Protein AF-A0A1I8B403-F1 (afdb_monomer)

Organism: Meloidogyne hapla (NCBI:txid6305)

Foldseek 3Di:
DDDDDDDDDDDDDDDFPFDDDDDDDDPDDPDAFKDFPDKDKDFAPVVVPPPPDPDDPPDPDDGFIKMKTFIPAAPVSVVVVVVQFPDKWKKKWKWKAFVPDPQIWIWMFTPRHRMGIFQPNPVVQVLCVVVVVVLVVVQVVCVVVVPPPVDLPPPPQRCSVSPPRGTRDGGSHPRNVVRSGADAFTKMKMKMKMKMWTWHQPVVVRDIDIDIHMDIDMGIDGHHPPPPDDDDPVVVVVVVVVVDDD

Mean predicted aligned error: 14.14 Å

pLDDT: mean 70.31, std 22.27, range [24.5, 95.56]

Solvent-accessible surface area (backbone atoms only — not comparable to full-atom values): 15024 Å² total; per-residue (Å²): 132,85,87,89,81,90,90,82,90,84,88,87,74,87,83,75,88,76,86,82,83,85,80,81,95,63,90,73,66,93,65,76,56,55,42,79,74,43,81,47,78,46,74,24,55,85,74,71,64,63,75,89,49,103,56,88,80,91,65,92,67,80,86,52,45,13,38,35,38,32,39,79,30,25,61,75,50,45,56,58,51,49,76,70,29,92,42,76,53,44,35,32,38,42,38,34,23,45,68,95,53,89,57,45,17,43,40,30,26,49,46,39,65,31,61,50,67,39,33,71,28,63,72,69,44,64,68,32,44,71,60,51,48,58,50,51,54,50,43,54,50,41,59,72,73,65,59,78,75,89,50,90,71,75,68,72,78,65,76,41,80,49,83,80,29,58,55,60,43,70,49,80,41,65,67,22,50,56,43,28,55,62,52,75,80,42,52,32,38,37,40,41,35,27,42,33,41,34,31,40,75,42,77,96,72,79,42,76,43,82,46,76,33,64,36,72,51,77,48,77,50,60,50,61,92,74,80,83,74,89,72,57,72,70,61,50,51,54,54,56,49,63,76,69,68,133

Sequence (246 aa):
MLLLIFIFLNNFNFAVQQYYKKDSISRSPHITAERPLRLALRACTSQLEPFQLDTMLFFPSDLKICASIESNKGLTALARDRARTTHLRPLVFLSIRPVGSSLHCQLSYYGYQGDYRFAPDLGYYQTCQRSIAQHLDKLVETEKDGIDIKSPTSIPLLNLTTNNCPINSLPGSIRELNACKLREGQWYELFFRSAIQFEMLVTEKNIYQQMWVNHSTTFVFKPDREVWRNGTELYWLQRLLQLRVK

Nearest PDB structures (foldseek):
  8jyw-assembly1_A  TM=3.655E-01  e=2.562E+00  Trichoplax adhaerens

Radius of gyration: 22.83 Å; Cα contacts (8 Å, |Δi|>4): 366; chains: 1; bounding box: 67×58×69 Å

Structure (mmCIF, N/CA/C/O backbone):
data_AF-A0A1I8B403-F1
#
_entry.id   AF-A0A1I8B403-F1
#
loop_
_atom_site.group_PDB
_atom_site.id
_atom_site.type_symbol
_atom_site.label_atom_id
_atom_site.label_alt_id
_atom_site.label_comp_id
_atom_site.label_asym_id
_atom_site.label_entity_id
_atom_site.label_seq_id
_atom_site.pdbx_PDB_ins_code
_atom_site.Cartn_x
_atom_site.Cartn_y
_atom_site.Cartn_z
_atom_site.occupancy
_atom_site.B_iso_or_equiv
_atom_site.auth_seq_id
_atom_site.auth_comp_id
_atom_site.auth_asym_id
_atom_site.auth_atom_id
_atom_site.pdbx_PDB_model_num
ATOM 1 N N . MET A 1 1 ? -49.181 -31.329 13.148 1.00 32.34 1 MET A N 1
ATOM 2 C CA . MET A 1 1 ? -48.791 -32.731 12.876 1.00 32.34 1 MET A CA 1
ATOM 3 C C . MET A 1 1 ? -47.545 -32.696 12.001 1.00 32.34 1 MET A C 1
ATOM 5 O O . MET A 1 1 ? -47.486 -31.788 11.191 1.00 32.34 1 MET A O 1
ATOM 9 N N . LEU A 1 2 ? -46.585 -33.594 12.262 1.00 30.66 2 LEU A N 1
ATOM 10 C CA . LEU A 1 2 ? -45.271 -33.861 11.632 1.00 30.66 2 LEU A CA 1
ATOM 11 C C . LEU A 1 2 ? -44.764 -32.936 10.494 1.00 30.66 2 LEU A C 1
ATOM 13 O O . LEU A 1 2 ? -45.479 -32.667 9.542 1.00 30.66 2 LEU A O 1
ATOM 17 N N . LEU A 1 3 ? -43.556 -32.362 10.576 1.00 28.19 3 LEU A N 1
ATOM 18 C CA . LEU A 1 3 ? -42.197 -32.965 10.547 1.00 28.19 3 LEU A CA 1
ATOM 19 C C . LEU A 1 3 ? -41.713 -33.459 9.165 1.00 28.19 3 LEU A C 1
ATOM 21 O O . LEU A 1 3 ? -42.411 -34.189 8.476 1.00 28.19 3 LEU A O 1
ATOM 25 N N . LEU A 1 4 ? -40.416 -33.190 8.950 1.00 33.00 4 LEU A N 1
ATOM 26 C CA . LEU A 1 4 ? -39.431 -33.810 8.045 1.00 33.00 4 LEU A CA 1
ATOM 27 C C . LEU A 1 4 ? -39.240 -33.240 6.616 1.00 33.00 4 LEU A C 1
ATOM 29 O O . LEU A 1 4 ? -40.217 -32.921 5.955 1.00 33.00 4 LEU A O 1
ATOM 33 N N . ILE A 1 5 ? -38.025 -33.207 6.024 1.00 36.22 5 ILE A N 1
ATOM 34 C CA . ILE A 1 5 ? -36.643 -32.910 6.512 1.00 36.22 5 ILE A CA 1
ATOM 35 C C . ILE A 1 5 ? -35.637 -33.030 5.336 1.00 36.22 5 ILE A C 1
ATOM 37 O O . ILE A 1 5 ? -35.658 -34.046 4.654 1.00 36.22 5 ILE A O 1
ATOM 41 N N . PHE A 1 6 ? -34.716 -32.055 5.192 1.00 33.59 6 PHE A N 1
ATOM 42 C CA . PHE A 1 6 ? -33.391 -32.138 4.509 1.00 33.59 6 PHE A CA 1
ATOM 43 C C . PHE A 1 6 ? -33.446 -32.451 2.975 1.00 33.59 6 PHE A C 1
ATOM 45 O O . PHE A 1 6 ? -34.513 -32.739 2.458 1.00 33.59 6 PHE A O 1
ATOM 52 N N . ILE A 1 7 ? -32.426 -32.352 2.100 1.00 36.12 7 ILE A N 1
ATOM 53 C CA . ILE A 1 7 ? -30.960 -32.085 2.088 1.00 36.12 7 ILE A CA 1
ATOM 54 C C . ILE A 1 7 ? -30.631 -31.547 0.644 1.00 36.12 7 ILE A C 1
ATOM 56 O O . ILE A 1 7 ? -31.436 -31.787 -0.250 1.00 36.12 7 ILE A O 1
ATOM 60 N N . PHE A 1 8 ? -29.491 -30.964 0.226 1.00 31.19 8 PHE A N 1
ATOM 61 C CA . PHE A 1 8 ? -28.545 -29.937 0.727 1.00 31.19 8 PHE A CA 1
ATOM 62 C C . PHE A 1 8 ? -27.494 -29.699 -0.409 1.00 31.19 8 PHE A C 1
ATOM 64 O O . PHE A 1 8 ? -27.139 -30.663 -1.080 1.00 31.19 8 PHE A O 1
ATOM 71 N N . LEU A 1 9 ? -26.926 -28.484 -0.560 1.00 28.84 9 LEU A N 1
ATOM 72 C CA . LEU A 1 9 ? -25.725 -28.141 -1.379 1.00 28.84 9 LEU A CA 1
ATOM 73 C C . LEU A 1 9 ? -25.945 -28.063 -2.921 1.00 28.84 9 LEU A C 1
ATOM 75 O O . LEU A 1 9 ? -26.799 -28.747 -3.463 1.00 28.84 9 LEU A O 1
ATOM 79 N N . ASN A 1 10 ? -25.243 -27.227 -3.709 1.00 25.95 10 ASN A N 1
ATOM 80 C CA . ASN A 1 10 ? -23.879 -26.690 -3.554 1.00 25.95 10 ASN A CA 1
ATOM 81 C C . ASN A 1 10 ? -23.652 -25.313 -4.245 1.00 25.95 10 ASN A C 1
ATOM 83 O O . ASN A 1 10 ? -24.449 -24.905 -5.085 1.00 25.95 10 ASN A O 1
ATOM 87 N N . ASN A 1 11 ? -22.491 -24.688 -3.973 1.00 25.39 11 ASN A N 1
ATOM 88 C CA . ASN A 1 11 ? -21.912 -23.470 -4.596 1.00 25.39 11 ASN A CA 1
ATOM 89 C C . ASN A 1 11 ? -22.411 -22.083 -4.127 1.00 25.39 11 ASN A C 1
ATOM 91 O O . ASN A 1 11 ? -23.082 -21.364 -4.865 1.00 25.39 11 ASN A O 1
ATOM 95 N N . PHE A 1 12 ? -21.924 -21.630 -2.965 1.00 26.09 12 PHE A N 1
ATOM 96 C CA . PHE A 1 12 ? -21.846 -20.198 -2.638 1.00 26.09 12 PHE A CA 1
ATOM 97 C C . PHE A 1 12 ? -20.429 -19.665 -2.900 1.00 26.09 12 PHE A C 1
ATOM 99 O O . PHE A 1 12 ? -19.491 -19.982 -2.172 1.00 26.09 12 PHE A O 1
ATOM 106 N N . ASN A 1 13 ? -20.282 -18.849 -3.947 1.00 28.14 13 ASN A N 1
ATOM 107 C CA . ASN A 1 13 ? -19.072 -18.069 -4.217 1.00 28.14 13 ASN A CA 1
ATOM 108 C C . ASN A 1 13 ? -19.164 -16.689 -3.548 1.00 28.14 13 ASN A C 1
ATOM 110 O O . ASN A 1 13 ? -20.234 -16.080 -3.528 1.00 28.14 13 ASN A O 1
ATOM 114 N N . PHE A 1 14 ? -18.034 -16.158 -3.075 1.00 32.28 14 PHE A N 1
ATOM 115 C CA . PHE A 1 14 ? -17.940 -14.776 -2.595 1.00 32.28 14 PHE A CA 1
ATOM 116 C C . PHE A 1 14 ? -18.212 -13.787 -3.741 1.00 32.28 14 PHE A C 1
ATOM 118 O O . PHE A 1 14 ? -17.438 -13.701 -4.695 1.00 32.28 14 PHE A O 1
ATOM 125 N N . ALA A 1 15 ? -19.295 -13.015 -3.643 1.00 24.50 15 ALA A N 1
ATOM 126 C CA . ALA A 1 15 ? -19.679 -12.040 -4.659 1.00 24.50 15 ALA A CA 1
ATOM 127 C C . ALA A 1 15 ? -18.946 -10.697 -4.473 1.00 24.50 15 ALA A C 1
ATOM 129 O O . ALA A 1 15 ? -19.491 -9.743 -3.920 1.00 24.50 15 ALA A O 1
ATOM 130 N N . VAL A 1 16 ? -17.712 -10.595 -4.978 1.00 29.97 16 VAL A N 1
ATOM 131 C CA . VAL A 1 16 ? -17.066 -9.291 -5.207 1.00 29.97 16 VAL A CA 1
ATOM 132 C C . VAL A 1 16 ? -17.561 -8.749 -6.548 1.00 29.97 16 VAL A C 1
ATOM 134 O O . VAL A 1 16 ? -17.173 -9.250 -7.602 1.00 29.97 16 VAL A O 1
ATOM 137 N N . GLN A 1 17 ? -18.427 -7.733 -6.532 1.00 27.06 17 GLN A N 1
ATOM 138 C CA . GLN A 1 17 ? -18.986 -7.167 -7.763 1.00 27.06 17 GLN A CA 1
ATOM 139 C C . GLN A 1 17 ? -17.966 -6.225 -8.432 1.00 27.06 17 GLN A C 1
ATOM 141 O O . GLN A 1 17 ? -17.804 -5.068 -8.051 1.00 27.06 17 GLN A O 1
ATOM 146 N N . GLN A 1 18 ? -17.229 -6.753 -9.412 1.00 35.59 18 GLN A N 1
ATOM 147 C CA . GLN A 1 18 ? -16.147 -6.054 -10.112 1.00 35.59 18 GLN A CA 1
ATOM 148 C C . GLN A 1 18 ? -16.661 -5.362 -11.383 1.00 35.59 18 GLN A C 1
ATOM 150 O O . GLN A 1 18 ? -17.078 -6.022 -12.334 1.00 35.59 18 GLN A O 1
ATOM 155 N N . TYR A 1 19 ? -16.580 -4.031 -11.433 1.00 28.59 19 TYR A N 1
ATOM 156 C CA . TYR A 1 19 ? -16.920 -3.252 -12.627 1.00 28.59 19 TYR A CA 1
ATOM 157 C C . TYR A 1 19 ? -15.675 -3.007 -13.488 1.00 28.59 19 TYR A C 1
ATOM 159 O O . TYR A 1 19 ? -14.815 -2.191 -13.156 1.00 28.59 19 TYR A O 1
ATOM 167 N N . TYR A 1 20 ? -15.584 -3.706 -14.620 1.00 30.78 20 TYR A N 1
ATOM 168 C CA . TYR A 1 20 ? -14.485 -3.559 -15.575 1.00 30.78 20 TYR A CA 1
ATOM 169 C C . TYR A 1 20 ? -14.817 -2.545 -16.675 1.00 30.78 20 TYR A C 1
ATOM 171 O O . TYR A 1 20 ? -15.678 -2.794 -17.518 1.00 30.78 20 TYR A O 1
ATOM 179 N N . LYS A 1 21 ? -14.060 -1.443 -16.742 1.00 28.75 21 LYS A N 1
ATOM 180 C CA . LYS A 1 21 ? -14.005 -0.594 -17.941 1.00 28.75 21 LYS A CA 1
ATOM 181 C C . LYS A 1 21 ? -12.919 -1.120 -18.887 1.00 28.75 21 LYS A C 1
ATOM 183 O O . LYS A 1 21 ? -11.763 -1.267 -18.493 1.00 28.75 21 LYS A O 1
ATOM 188 N N . LYS A 1 22 ? -13.302 -1.438 -20.126 1.00 29.52 22 LYS A N 1
ATOM 189 C CA . LYS A 1 22 ? -12.426 -2.020 -21.152 1.00 29.52 22 LYS A CA 1
ATOM 190 C C . LYS A 1 22 ? -11.934 -0.931 -22.106 1.00 29.52 22 LYS A C 1
ATOM 192 O O . LYS A 1 22 ? -12.618 -0.619 -23.075 1.00 29.52 22 LYS A O 1
ATOM 197 N N . ASP A 1 23 ? -10.752 -0.384 -21.836 1.00 35.16 23 ASP A N 1
ATOM 198 C CA . ASP A 1 23 ? -10.097 0.555 -22.752 1.00 35.16 23 ASP A CA 1
ATOM 199 C C . ASP A 1 23 ? -9.346 -0.179 -23.885 1.00 35.16 23 ASP A C 1
ATOM 201 O O . ASP A 1 23 ? -9.038 -1.373 -23.802 1.00 35.16 23 ASP A O 1
ATOM 205 N N . SER A 1 24 ? -9.144 0.535 -24.993 1.00 34.19 24 SER A N 1
ATOM 206 C CA . SER A 1 24 ? -8.861 -0.002 -26.327 1.00 34.19 24 SER A CA 1
ATOM 207 C C . SER A 1 24 ? -7.430 -0.508 -26.553 1.00 34.19 24 SER A C 1
ATOM 209 O O . SER A 1 24 ? -6.468 -0.119 -25.892 1.00 34.19 24 SER A O 1
ATOM 211 N N . ILE A 1 25 ? -7.294 -1.395 -27.546 1.00 40.75 25 ILE A N 1
ATOM 212 C CA . ILE A 1 25 ? -6.024 -2.004 -27.953 1.00 40.75 25 ILE A CA 1
ATOM 213 C C . ILE A 1 25 ? -5.147 -0.952 -28.648 1.00 40.75 25 ILE A C 1
ATOM 215 O O . ILE A 1 25 ? -5.388 -0.587 -29.796 1.00 40.75 25 ILE A O 1
ATOM 219 N N . SER A 1 26 ? -4.094 -0.519 -27.958 1.00 35.56 26 SER A N 1
ATOM 220 C CA . SER A 1 26 ? -2.922 0.142 -28.538 1.00 35.56 26 SER A CA 1
ATOM 221 C C . SER A 1 26 ? -1.716 -0.796 -28.424 1.00 35.56 26 SER A C 1
ATOM 223 O O . SER A 1 26 ? -1.682 -1.636 -27.519 1.00 35.56 26 SER A O 1
ATOM 225 N N . ARG A 1 27 ? -0.747 -0.696 -29.349 1.00 40.78 27 ARG A N 1
ATOM 226 C CA . ARG A 1 27 ? 0.436 -1.583 -29.405 1.00 40.78 27 ARG A CA 1
ATOM 227 C C . ARG A 1 27 ? 1.106 -1.641 -28.028 1.00 40.78 27 ARG A C 1
ATOM 229 O O . ARG A 1 27 ? 1.460 -0.610 -27.463 1.00 40.78 27 ARG A O 1
ATOM 236 N N . SER A 1 28 ? 1.224 -2.846 -27.474 1.00 40.34 28 SER A N 1
ATOM 237 C CA . SER A 1 28 ? 1.502 -3.028 -26.050 1.00 40.34 28 SER A CA 1
ATOM 238 C C . SER A 1 28 ? 2.884 -2.495 -25.651 1.00 40.34 28 SER A C 1
ATOM 240 O O . SER A 1 28 ? 3.877 -2.976 -26.206 1.00 40.34 28 SER A O 1
ATOM 242 N N . PRO A 1 29 ? 2.999 -1.620 -24.635 1.00 54.09 29 PRO A N 1
ATOM 243 C CA . PRO A 1 29 ? 4.267 -1.466 -23.935 1.00 54.09 29 PRO A CA 1
ATOM 244 C C . PRO A 1 29 ? 4.673 -2.819 -23.331 1.00 54.09 29 PRO A C 1
ATOM 246 O O . PRO A 1 29 ? 3.844 -3.518 -22.746 1.00 54.09 29 PRO A O 1
ATOM 249 N N . HIS A 1 30 ? 5.953 -3.191 -23.449 1.00 73.19 30 HIS A N 1
ATOM 250 C CA . HIS A 1 30 ? 6.475 -4.461 -22.913 1.00 73.19 30 HIS A CA 1
ATOM 251 C C . HIS A 1 30 ? 6.328 -4.600 -21.386 1.00 73.19 30 HIS A C 1
ATOM 253 O O . HIS A 1 30 ? 6.388 -5.715 -20.867 1.00 73.19 30 HIS A O 1
ATOM 259 N N . ILE A 1 31 ? 6.130 -3.482 -20.683 1.00 85.06 31 ILE A N 1
ATOM 260 C CA . ILE A 1 31 ? 5.834 -3.408 -19.253 1.00 85.06 31 ILE A CA 1
ATOM 261 C C . ILE A 1 31 ? 4.335 -3.14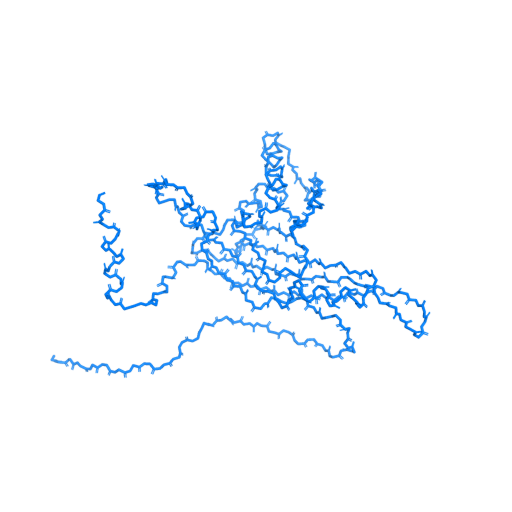5 -19.087 1.00 85.06 31 ILE A C 1
ATOM 263 O O . ILE A 1 31 ? 3.817 -2.113 -19.509 1.00 85.06 31 ILE A O 1
ATOM 267 N N . THR A 1 32 ? 3.634 -4.079 -18.448 1.00 90.56 32 THR A N 1
ATOM 268 C CA . THR A 1 32 ? 2.198 -3.968 -18.149 1.00 90.56 32 THR A CA 1
ATOM 269 C C . THR A 1 32 ? 1.933 -3.141 -16.889 1.00 90.56 32 THR A C 1
ATOM 271 O O . THR A 1 32 ? 2.840 -2.894 -16.092 1.00 90.56 32 THR A O 1
ATOM 274 N N . ALA A 1 33 ? 0.679 -2.724 -16.687 1.00 90.81 33 ALA A N 1
ATOM 275 C CA . ALA A 1 33 ? 0.267 -2.040 -15.464 1.00 90.81 33 ALA A CA 1
ATOM 276 C C . ALA A 1 33 ? 0.254 -2.986 -14.262 1.00 90.81 33 ALA A C 1
ATOM 278 O O . ALA A 1 33 ? -0.075 -4.171 -14.388 1.00 90.81 33 ALA A O 1
ATOM 279 N N . GLU A 1 34 ? 0.560 -2.431 -13.094 1.00 94.12 34 GLU A N 1
ATOM 280 C CA . GLU A 1 34 ? 0.351 -3.110 -11.825 1.00 94.12 34 GLU A CA 1
ATOM 281 C C . GLU A 1 34 ? -1.143 -3.063 -11.465 1.00 94.12 34 GLU A C 1
ATOM 283 O O . GLU A 1 34 ? -1.789 -2.017 -11.517 1.00 94.12 34 GLU A O 1
ATOM 288 N N . ARG A 1 35 ? -1.737 -4.226 -11.200 1.00 93.00 35 ARG A N 1
ATOM 289 C CA . ARG A 1 35 ? -3.178 -4.391 -10.991 1.00 93.00 35 ARG A CA 1
ATOM 290 C C . ARG A 1 35 ? -3.434 -5.151 -9.695 1.00 93.00 35 ARG A C 1
ATOM 292 O O . ARG A 1 35 ? -2.776 -6.171 -9.475 1.00 93.00 35 ARG A O 1
ATOM 299 N N . PRO A 1 36 ? -4.402 -4.711 -8.877 1.00 91.94 36 PRO A N 1
ATOM 300 C CA . PRO A 1 36 ? -4.801 -5.450 -7.697 1.00 91.94 36 PRO A CA 1
ATOM 301 C C . PRO A 1 36 ? -5.550 -6.715 -8.136 1.00 91.94 36 PRO A C 1
ATOM 303 O O . PRO A 1 36 ? -6.461 -6.657 -8.963 1.00 91.94 36 PRO A O 1
ATOM 306 N N . LEU A 1 37 ? -5.146 -7.861 -7.597 1.00 89.69 37 LEU A N 1
ATOM 307 C CA . LEU A 1 37 ? -5.784 -9.158 -7.815 1.00 89.69 37 LEU A CA 1
ATOM 308 C C . LEU A 1 37 ? -6.862 -9.425 -6.763 1.00 89.69 37 LEU A C 1
ATOM 310 O O . LEU A 1 37 ? -7.948 -9.898 -7.094 1.00 89.69 37 LEU A O 1
ATOM 314 N N . ARG A 1 38 ? -6.564 -9.123 -5.494 1.00 87.50 38 ARG A N 1
ATOM 315 C CA . ARG A 1 38 ? -7.438 -9.435 -4.361 1.00 87.50 38 ARG A CA 1
ATOM 316 C C . ARG A 1 38 ? -7.222 -8.466 -3.203 1.00 87.50 38 ARG A C 1
ATOM 318 O O . ARG A 1 38 ? -6.089 -8.200 -2.825 1.00 87.50 38 ARG A O 1
ATOM 325 N N . LEU A 1 39 ? -8.323 -8.011 -2.610 1.00 85.50 39 LEU A N 1
ATOM 326 C CA . LEU A 1 39 ? -8.355 -7.395 -1.285 1.00 85.50 39 LEU A CA 1
ATOM 327 C C . LEU A 1 39 ? -8.593 -8.496 -0.240 1.00 85.50 39 LEU A C 1
ATOM 329 O O . LEU A 1 39 ? -9.493 -9.319 -0.413 1.00 85.50 39 LEU A O 1
ATOM 333 N N . ALA A 1 40 ? -7.809 -8.514 0.834 1.00 84.75 40 ALA A N 1
ATOM 334 C CA . ALA A 1 40 ? -7.970 -9.429 1.960 1.00 84.75 40 ALA A CA 1
ATOM 335 C C . ALA A 1 40 ? -8.037 -8.657 3.284 1.00 84.75 40 ALA A C 1
ATOM 337 O O . ALA A 1 40 ? -7.297 -7.695 3.479 1.00 84.75 40 ALA A O 1
ATOM 338 N N . LEU A 1 41 ? -8.889 -9.111 4.207 1.00 81.94 41 LEU A N 1
ATOM 339 C CA . LEU A 1 41 ? -8.967 -8.622 5.587 1.00 81.94 41 LEU A CA 1
ATOM 340 C C . LEU A 1 41 ? -8.492 -9.730 6.536 1.00 81.94 41 LEU A C 1
ATOM 342 O O . LEU A 1 41 ? -8.826 -10.899 6.335 1.00 81.94 41 LEU A O 1
ATOM 346 N N . ARG A 1 42 ? -7.673 -9.385 7.533 1.00 75.88 42 ARG A N 1
ATOM 347 C CA . ARG A 1 42 ? -7.044 -10.314 8.492 1.00 75.88 42 ARG A CA 1
ATOM 348 C C . ARG A 1 42 ? -6.873 -9.638 9.857 1.00 75.88 42 ARG A C 1
ATOM 350 O O . ARG A 1 42 ? -7.031 -8.429 9.974 1.00 75.88 42 ARG A O 1
ATOM 357 N N . ALA A 1 43 ? -6.512 -10.398 10.888 1.00 74.81 43 ALA A N 1
ATOM 358 C CA . ALA A 1 43 ? -5.977 -9.808 12.117 1.00 74.81 43 ALA A CA 1
ATOM 359 C C . ALA A 1 43 ? -4.602 -9.167 11.847 1.00 74.81 43 ALA A C 1
ATOM 361 O O . ALA A 1 43 ? -3.840 -9.659 11.011 1.00 74.81 43 ALA A O 1
ATOM 362 N N . CYS A 1 44 ? -4.286 -8.078 12.546 1.00 73.50 44 CYS A N 1
ATOM 363 C CA . CYS A 1 44 ? -2.998 -7.393 12.420 1.00 73.50 44 CYS A CA 1
ATOM 364 C C . CYS A 1 44 ? -1.823 -8.233 12.941 1.00 73.50 44 CYS A C 1
ATOM 366 O O . CYS A 1 44 ? -1.960 -8.955 13.927 1.00 73.50 44 CYS A O 1
ATOM 368 N N . THR A 1 45 ? -0.638 -8.077 12.343 1.00 67.50 45 THR A N 1
ATOM 369 C CA . THR A 1 45 ? 0.587 -8.806 12.739 1.00 67.50 45 THR A CA 1
ATOM 370 C C . THR A 1 45 ? 0.967 -8.595 14.206 1.00 67.50 45 THR A C 1
ATOM 372 O O . THR A 1 45 ? 1.302 -9.552 14.897 1.00 67.50 45 THR A O 1
ATOM 375 N N . SER A 1 46 ? 0.774 -7.380 14.728 1.00 63.06 46 SER A N 1
ATOM 376 C CA . SER A 1 46 ? 0.949 -7.038 16.151 1.00 63.06 46 SER A CA 1
ATOM 377 C C . SER A 1 46 ? 0.011 -7.774 17.123 1.00 63.06 46 SER A C 1
ATOM 379 O O . SER A 1 46 ? 0.216 -7.697 18.330 1.00 63.06 46 SER A O 1
ATOM 381 N N . GLN A 1 47 ? -1.010 -8.482 16.626 1.00 57.97 47 GLN A N 1
ATOM 382 C CA . GLN A 1 47 ? -1.878 -9.376 17.406 1.00 57.97 47 GLN A CA 1
ATOM 383 C C . GLN A 1 47 ? -1.654 -10.865 17.070 1.00 57.97 47 GLN A C 1
ATOM 385 O O . GLN A 1 47 ? -2.236 -11.725 17.726 1.00 57.97 47 GLN A O 1
ATOM 390 N N . LEU A 1 48 ? -0.815 -11.178 16.075 1.00 54.88 48 LEU A N 1
ATOM 391 C CA . LEU A 1 48 ? -0.460 -12.546 15.674 1.00 54.88 48 LEU A CA 1
ATOM 392 C C . LEU A 1 48 ? 0.865 -13.026 16.291 1.00 54.88 48 LEU A C 1
ATOM 394 O O . LEU A 1 48 ? 1.026 -14.228 16.477 1.00 54.88 48 LEU A O 1
ATOM 398 N N . GLU A 1 49 ? 1.772 -12.114 16.668 1.00 46.84 49 GLU A N 1
ATOM 399 C CA . GLU A 1 49 ? 3.037 -12.438 17.356 1.00 46.84 49 GLU A CA 1
ATOM 400 C C . GLU A 1 49 ? 3.138 -12.012 18.846 1.00 46.84 49 GLU A C 1
ATOM 402 O O . GLU A 1 49 ? 4.186 -11.517 19.258 1.00 46.84 49 GLU A O 1
ATOM 407 N N . PRO A 1 50 ? 2.132 -12.223 19.724 1.00 43.53 50 PRO A N 1
ATOM 408 C CA . PRO A 1 50 ? 2.352 -12.100 21.169 1.00 43.53 50 PRO A CA 1
ATOM 409 C C . PRO A 1 50 ? 3.076 -13.322 21.778 1.00 43.53 50 PRO A C 1
ATOM 411 O O . PRO A 1 50 ? 3.383 -13.315 22.963 1.00 43.53 50 PRO A O 1
ATOM 414 N N . PHE A 1 51 ? 3.330 -14.377 20.990 1.00 41.12 51 PHE A N 1
ATOM 415 C CA . PHE A 1 51 ? 3.728 -15.713 21.466 1.00 41.12 51 PHE A CA 1
ATOM 416 C C . PHE A 1 51 ? 5.219 -16.071 21.302 1.00 41.12 51 PHE A C 1
ATOM 418 O O . PHE A 1 51 ? 5.579 -17.223 21.522 1.00 41.12 51 PHE A O 1
ATOM 425 N N . GLN A 1 52 ? 6.098 -15.138 20.913 1.00 44.72 52 GLN A N 1
ATOM 426 C CA . GLN A 1 52 ? 7.551 -15.411 20.871 1.00 44.72 52 GLN A CA 1
ATOM 427 C C . GLN A 1 52 ? 8.243 -15.283 22.246 1.00 44.72 52 GLN A C 1
ATOM 429 O O . GLN A 1 52 ? 9.415 -15.626 22.380 1.00 44.72 52 GLN A O 1
ATOM 434 N N . LEU A 1 53 ? 7.531 -14.791 23.263 1.00 39.78 53 LEU A N 1
ATOM 435 C CA . LEU A 1 53 ? 7.980 -14.667 24.651 1.00 39.78 53 LEU A CA 1
ATOM 436 C C . LEU A 1 53 ? 6.890 -15.235 25.569 1.00 39.78 53 LEU A C 1
ATOM 438 O O . LEU A 1 53 ? 5.705 -15.031 25.298 1.00 39.78 53 LEU A O 1
ATOM 442 N N . ASP A 1 54 ? 7.291 -15.916 26.649 1.00 38.69 54 ASP A N 1
ATOM 443 C CA . ASP A 1 54 ? 6.417 -16.589 27.629 1.00 38.69 54 ASP A CA 1
ATOM 444 C C . ASP A 1 54 ? 5.605 -15.599 28.494 1.00 38.69 54 ASP A C 1
ATOM 446 O O . ASP A 1 54 ? 5.744 -15.509 29.715 1.00 38.69 54 ASP A O 1
ATOM 450 N N . THR A 1 55 ? 4.736 -14.825 27.850 1.00 38.34 55 THR A N 1
ATOM 451 C CA . THR A 1 55 ? 3.926 -13.767 28.459 1.00 38.34 55 THR A CA 1
ATOM 452 C C . THR A 1 55 ? 2.460 -13.926 28.074 1.00 38.34 55 THR A C 1
ATOM 454 O O . THR A 1 55 ? 2.043 -13.587 26.968 1.00 38.34 55 THR A O 1
ATOM 457 N N . MET A 1 56 ? 1.649 -14.418 29.014 1.00 36.44 56 MET A N 1
ATOM 458 C CA . MET A 1 56 ? 0.194 -14.485 28.856 1.00 36.44 56 MET A CA 1
ATOM 459 C C . MET A 1 56 ? -0.418 -13.076 28.857 1.00 36.44 56 MET A C 1
ATOM 461 O O . MET A 1 56 ? -0.497 -12.421 29.897 1.00 36.44 56 MET A O 1
ATOM 465 N N . LEU A 1 57 ? -0.895 -12.611 27.698 1.00 41.53 57 LEU A N 1
ATOM 466 C CA . LEU A 1 57 ? -1.663 -11.367 27.589 1.00 41.53 57 LEU A CA 1
ATOM 467 C C . LEU A 1 57 ? -3.112 -11.590 28.050 1.00 41.53 57 LEU A C 1
ATOM 469 O O . LEU A 1 57 ? -3.953 -12.082 27.304 1.00 41.53 57 LEU A O 1
ATOM 473 N N . PHE A 1 58 ? -3.401 -11.193 29.289 1.00 38.19 58 PHE A N 1
ATOM 474 C CA . PHE A 1 58 ? -4.668 -11.463 29.985 1.00 38.19 58 PHE A CA 1
ATOM 475 C C . PHE A 1 58 ? -5.846 -10.522 29.654 1.00 38.19 58 PHE A C 1
ATOM 477 O O . PHE A 1 58 ? -6.865 -10.553 30.343 1.00 38.19 58 PHE A O 1
ATOM 484 N N . PHE A 1 59 ? -5.752 -9.693 28.607 1.00 40.19 59 PHE A N 1
ATOM 485 C CA . PHE A 1 59 ? -6.796 -8.718 28.264 1.00 40.19 59 PHE A CA 1
ATOM 486 C C . PHE A 1 59 ? -7.215 -8.807 26.790 1.00 40.19 59 PHE A C 1
ATOM 488 O O . PHE A 1 59 ? -6.369 -8.618 25.910 1.00 40.19 59 PHE A O 1
ATOM 495 N N . PRO A 1 60 ? -8.511 -9.023 26.485 1.00 46.34 60 PRO A N 1
ATOM 496 C CA . PRO A 1 60 ? -9.016 -8.991 25.119 1.00 46.34 60 PRO A CA 1
ATOM 497 C C . PRO A 1 60 ? -9.128 -7.536 24.645 1.00 46.34 60 PRO A C 1
ATOM 499 O O . PRO A 1 60 ? -10.200 -6.936 24.667 1.00 46.34 60 PRO A O 1
ATOM 502 N N . SER A 1 61 ? -8.010 -6.951 24.206 1.00 52.97 61 SER A N 1
ATOM 503 C CA . SER A 1 61 ? -8.061 -5.729 23.398 1.00 52.97 61 SER A CA 1
ATOM 504 C C . SER A 1 61 ? -8.869 -6.004 22.131 1.00 52.97 61 SER A C 1
ATOM 506 O O . SER A 1 61 ? -8.683 -7.070 21.536 1.00 52.97 61 SER A O 1
ATOM 508 N N . ASP A 1 62 ? -9.682 -5.048 21.675 1.00 60.50 62 ASP A N 1
ATOM 509 C CA . ASP A 1 62 ? -10.432 -5.187 20.425 1.00 60.50 62 ASP A CA 1
ATOM 510 C C . ASP A 1 62 ? -9.548 -5.714 19.285 1.00 60.50 62 ASP A C 1
ATOM 512 O O . ASP A 1 62 ? -8.463 -5.184 19.010 1.00 60.50 62 ASP A O 1
ATOM 516 N N . LEU A 1 63 ? -10.016 -6.774 18.613 1.00 65.38 63 LEU A N 1
ATOM 517 C CA . LEU A 1 63 ? -9.339 -7.324 17.443 1.00 65.38 63 LEU A CA 1
ATOM 518 C C . LEU A 1 63 ? -9.229 -6.220 16.390 1.00 65.38 63 LEU A C 1
ATOM 520 O O . LEU A 1 63 ? -10.248 -5.756 15.868 1.00 65.38 63 LEU A O 1
ATOM 524 N N . LYS A 1 64 ? -7.996 -5.815 16.085 1.00 74.44 64 LYS A N 1
ATOM 525 C CA . LYS A 1 64 ? -7.687 -4.818 15.067 1.00 74.44 64 LYS A CA 1
ATOM 526 C C . LYS A 1 64 ? -7.728 -5.524 13.721 1.00 74.44 64 LYS A C 1
ATOM 528 O O . LYS A 1 64 ? -6.982 -6.474 13.479 1.00 74.44 64 LYS A O 1
ATOM 533 N N . ILE A 1 65 ? -8.625 -5.060 12.860 1.00 77.31 65 ILE A N 1
ATOM 534 C CA . ILE A 1 65 ? -8.739 -5.572 11.500 1.00 77.31 65 ILE A CA 1
ATOM 535 C C . ILE A 1 65 ? -7.696 -4.856 10.650 1.00 77.31 65 ILE A C 1
ATOM 537 O O . ILE A 1 65 ? -7.658 -3.627 10.607 1.00 77.31 65 ILE A O 1
ATOM 541 N N . CYS A 1 66 ? -6.865 -5.655 9.996 1.00 82.69 66 CYS A N 1
ATOM 542 C CA . CYS A 1 66 ? -5.855 -5.238 9.048 1.00 82.69 66 CYS A CA 1
ATOM 543 C C . CYS A 1 66 ? -6.207 -5.672 7.628 1.00 82.69 66 CYS A C 1
ATOM 545 O O . CYS A 1 66 ? -6.911 -6.664 7.429 1.00 82.69 66 CYS A O 1
ATOM 547 N N . ALA A 1 67 ? -5.725 -4.929 6.634 1.00 86.31 67 ALA A N 1
ATOM 548 C CA . ALA A 1 67 ? -6.066 -5.158 5.237 1.00 86.31 67 ALA A CA 1
ATOM 549 C C . ALA A 1 67 ? -4.822 -5.276 4.350 1.00 86.31 67 ALA A C 1
ATOM 551 O O . ALA A 1 67 ? -3.791 -4.647 4.606 1.00 86.31 67 ALA A O 1
ATOM 552 N N . SER A 1 68 ? -4.921 -6.078 3.290 1.00 89.88 68 SER A N 1
ATOM 553 C CA . SER A 1 68 ? -3.892 -6.132 2.256 1.00 89.88 68 SER A CA 1
ATOM 554 C C . SER A 1 68 ? -4.453 -6.250 0.842 1.00 89.88 68 SER A C 1
ATOM 556 O O . SER A 1 68 ? -5.534 -6.802 0.626 1.00 89.88 68 SER A O 1
ATOM 558 N N . ILE A 1 69 ? -3.718 -5.695 -0.123 1.00 90.81 69 ILE A N 1
ATOM 559 C CA . ILE A 1 69 ? -3.958 -5.859 -1.557 1.00 90.81 69 ILE A CA 1
ATOM 560 C C . ILE A 1 69 ? -2.850 -6.724 -2.146 1.00 90.81 69 ILE A C 1
ATOM 562 O O . ILE A 1 69 ? -1.686 -6.329 -2.193 1.00 90.81 69 ILE A O 1
ATOM 566 N N . GLU A 1 70 ? -3.251 -7.872 -2.671 1.00 92.88 70 GLU A N 1
ATOM 567 C CA . GLU A 1 70 ? -2.426 -8.731 -3.506 1.00 92.88 70 GLU A CA 1
ATOM 568 C C . GLU A 1 70 ? -2.347 -8.143 -4.925 1.00 92.88 70 GLU A C 1
ATOM 570 O O . GLU A 1 70 ? -3.362 -7.724 -5.489 1.00 92.88 70 GLU A O 1
ATOM 575 N N . SER A 1 71 ? -1.149 -8.098 -5.502 1.00 94.06 71 SER A N 1
ATOM 576 C CA . SER A 1 71 ? -0.825 -7.444 -6.775 1.00 94.06 71 SER A CA 1
ATOM 577 C C . SER A 1 71 ? -0.354 -8.449 -7.827 1.00 94.06 71 SER A C 1
ATOM 579 O O . SER A 1 71 ? 0.328 -9.424 -7.518 1.00 94.06 71 SER A O 1
ATOM 581 N N . ASN A 1 72 ? -0.645 -8.180 -9.104 1.00 94.00 72 ASN A N 1
ATOM 582 C CA . ASN A 1 72 ? -0.113 -8.963 -10.224 1.00 94.00 72 ASN A CA 1
ATOM 583 C C . ASN A 1 72 ? 1.401 -8.769 -10.460 1.00 94.00 72 ASN A C 1
ATOM 585 O O . ASN A 1 72 ? 1.970 -9.464 -11.308 1.00 94.00 72 ASN A O 1
ATOM 589 N N . LYS A 1 73 ? 2.054 -7.834 -9.754 1.00 93.81 73 LYS A N 1
ATOM 590 C CA . LYS A 1 73 ? 3.500 -7.598 -9.830 1.00 93.81 73 LYS A CA 1
ATOM 591 C C . LYS A 1 73 ? 4.175 -7.786 -8.473 1.00 93.81 73 LYS A C 1
ATOM 593 O O . LYS A 1 73 ? 3.784 -7.202 -7.470 1.00 93.81 73 LYS A O 1
ATOM 598 N N . GLY A 1 74 ? 5.255 -8.564 -8.485 1.00 92.56 74 GLY A N 1
ATOM 599 C CA . GLY A 1 74 ? 6.156 -8.784 -7.352 1.00 92.56 74 GLY A CA 1
ATOM 600 C C . GLY A 1 74 ? 7.625 -8.608 -7.749 1.00 92.56 74 GLY A C 1
ATOM 601 O O . GLY A 1 74 ? 7.939 -8.312 -8.907 1.00 92.56 74 GLY A O 1
ATOM 602 N N . LEU A 1 75 ? 8.542 -8.868 -6.816 1.00 90.81 75 LEU A N 1
ATOM 603 C CA . LEU A 1 75 ? 9.989 -8.658 -6.992 1.00 90.81 75 LEU A CA 1
ATOM 604 C C . LEU A 1 75 ? 10.590 -9.402 -8.208 1.00 90.81 75 LEU A C 1
ATOM 606 O O . LEU A 1 75 ? 11.503 -8.899 -8.863 1.00 90.81 75 LEU A O 1
ATOM 610 N N . THR A 1 76 ? 10.041 -10.560 -8.586 1.00 91.38 76 THR A N 1
ATOM 611 C CA . THR A 1 76 ? 10.454 -11.313 -9.789 1.00 91.38 76 THR A CA 1
ATOM 612 C C . THR A 1 76 ? 10.010 -10.652 -11.100 1.00 91.38 76 THR A C 1
ATOM 614 O O . THR A 1 76 ? 10.663 -10.803 -12.134 1.00 91.38 76 THR A O 1
ATOM 617 N N . ALA A 1 77 ? 8.907 -9.899 -11.093 1.00 91.56 77 ALA A N 1
ATOM 618 C CA . ALA A 1 77 ? 8.542 -9.022 -12.202 1.00 91.56 77 ALA A CA 1
ATOM 619 C C . ALA A 1 77 ? 9.429 -7.767 -12.215 1.00 91.56 77 ALA A C 1
ATOM 621 O O . ALA A 1 77 ? 9.824 -7.334 -13.291 1.00 91.56 77 ALA A O 1
ATOM 622 N N . LEU A 1 78 ? 9.826 -7.245 -11.046 1.00 91.88 78 LEU A N 1
ATOM 623 C CA . LEU A 1 78 ? 10.696 -6.067 -10.948 1.00 91.88 78 LEU A CA 1
ATOM 624 C C . LEU A 1 78 ? 12.066 -6.334 -11.574 1.00 91.88 78 LEU A C 1
ATOM 626 O O . LEU A 1 78 ? 12.548 -5.516 -12.349 1.00 91.88 78 LEU A O 1
ATOM 630 N N . ALA A 1 79 ? 12.672 -7.487 -11.281 1.00 90.62 79 ALA A N 1
ATOM 631 C CA . ALA A 1 79 ? 13.944 -7.886 -11.881 1.00 90.62 79 ALA A CA 1
ATOM 632 C C . ALA A 1 79 ? 13.850 -8.022 -13.414 1.00 90.62 79 ALA A C 1
ATOM 634 O O . ALA A 1 79 ? 14.714 -7.520 -14.131 1.00 90.62 79 ALA A O 1
ATOM 635 N N . ARG A 1 80 ? 12.775 -8.645 -13.924 1.00 91.19 80 ARG A N 1
ATOM 636 C CA . ARG A 1 80 ? 12.544 -8.815 -15.372 1.00 91.19 80 ARG A CA 1
ATOM 637 C C . ARG A 1 80 ? 12.284 -7.496 -16.096 1.00 91.19 80 ARG A C 1
ATOM 639 O O . ARG A 1 80 ? 12.794 -7.319 -17.198 1.00 91.19 80 ARG A O 1
ATOM 646 N N . ASP A 1 81 ? 11.513 -6.594 -15.495 1.00 90.94 81 ASP A N 1
ATOM 647 C CA . ASP A 1 81 ? 11.188 -5.300 -16.097 1.00 90.94 81 ASP A CA 1
ATOM 648 C C . ASP A 1 81 ? 12.403 -4.350 -16.021 1.00 90.94 81 ASP A C 1
ATOM 650 O O . ASP A 1 81 ? 12.733 -3.721 -17.023 1.00 90.94 81 ASP A O 1
ATOM 654 N N . ARG A 1 82 ? 13.171 -4.346 -14.913 1.00 89.75 82 ARG A N 1
ATOM 655 C CA . ARG A 1 82 ? 14.452 -3.608 -14.808 1.00 89.75 82 ARG A CA 1
ATOM 656 C C . ARG A 1 82 ? 15.490 -4.054 -15.835 1.00 89.75 82 ARG A C 1
ATOM 658 O O . ARG A 1 82 ? 16.176 -3.208 -16.390 1.00 89.75 82 ARG A O 1
ATOM 665 N N . ALA A 1 83 ? 15.587 -5.349 -16.135 1.00 87.38 83 ALA A N 1
ATOM 666 C CA . ALA A 1 83 ? 16.513 -5.860 -17.152 1.00 87.38 83 ALA A CA 1
ATOM 667 C C . ALA A 1 83 ? 16.196 -5.379 -18.589 1.00 87.38 83 ALA A C 1
ATOM 669 O O . ALA A 1 83 ? 16.960 -5.661 -19.508 1.00 87.38 83 ALA A O 1
ATOM 670 N N . ARG A 1 84 ? 15.067 -4.684 -18.799 1.00 83.25 84 ARG A N 1
ATOM 671 C CA . ARG A 1 84 ? 14.577 -4.220 -20.109 1.00 83.25 84 ARG A CA 1
ATOM 672 C C . ARG A 1 84 ? 14.560 -2.694 -20.258 1.00 83.25 84 ARG A C 1
ATOM 674 O O . ARG A 1 84 ? 14.205 -2.209 -21.329 1.00 83.25 84 ARG A O 1
ATOM 681 N N . THR A 1 85 ? 14.903 -1.941 -19.212 1.00 84.19 85 THR A N 1
ATOM 682 C CA . THR A 1 85 ? 14.776 -0.472 -19.167 1.00 84.19 85 THR A CA 1
ATOM 683 C C . THR A 1 85 ? 15.936 0.156 -18.408 1.00 84.19 85 THR A C 1
ATOM 685 O O . THR A 1 85 ? 16.285 -0.322 -17.332 1.00 84.19 85 THR A O 1
ATOM 688 N N . THR A 1 86 ? 16.467 1.276 -18.897 1.00 80.69 86 THR A N 1
ATOM 689 C CA . THR A 1 86 ? 17.511 2.051 -18.199 1.00 80.69 86 THR A CA 1
ATOM 690 C C . THR A 1 86 ? 17.011 2.664 -16.894 1.00 80.69 86 THR A C 1
ATOM 692 O O . THR A 1 86 ? 17.741 2.706 -15.905 1.00 80.69 86 THR A O 1
ATOM 695 N N . HIS A 1 87 ? 15.751 3.101 -16.871 1.00 86.50 87 HIS A N 1
ATOM 696 C CA . HIS A 1 87 ? 15.104 3.675 -15.700 1.00 86.50 87 HIS A CA 1
ATOM 697 C C . HIS A 1 87 ? 13.712 3.071 -15.496 1.00 86.50 87 HIS A C 1
ATOM 699 O O . HIS A 1 87 ? 12.943 2.934 -16.446 1.00 86.50 87 HIS A O 1
ATOM 705 N N . LEU A 1 88 ? 13.383 2.737 -14.244 1.00 89.88 88 LEU A N 1
ATOM 706 C CA . LEU A 1 88 ? 12.083 2.208 -13.831 1.00 89.88 88 LEU A CA 1
ATOM 707 C C . LEU A 1 88 ? 11.723 2.762 -12.449 1.00 89.88 88 LEU A C 1
ATOM 709 O O . LEU A 1 88 ? 12.341 2.391 -11.446 1.00 89.88 88 LEU A O 1
ATOM 713 N N . ARG A 1 89 ? 10.689 3.605 -12.391 1.00 91.25 89 ARG A N 1
ATOM 714 C CA . ARG A 1 89 ? 10.156 4.205 -11.163 1.00 91.25 89 ARG A CA 1
ATOM 715 C C . ARG A 1 89 ? 8.692 3.791 -10.974 1.00 91.25 89 ARG A C 1
ATOM 717 O O . ARG A 1 89 ? 7.798 4.413 -11.550 1.00 91.25 89 ARG A O 1
ATOM 724 N N . PRO A 1 90 ? 8.431 2.735 -10.186 1.00 92.19 90 PRO A N 1
ATOM 725 C CA . PRO A 1 90 ? 7.083 2.254 -9.949 1.00 92.19 90 PRO A CA 1
ATOM 726 C C . PRO A 1 90 ? 6.544 2.737 -8.601 1.00 92.19 90 PRO A C 1
ATOM 728 O O . PRO A 1 90 ? 7.223 2.637 -7.578 1.00 92.19 90 PRO A O 1
ATOM 731 N N . LEU A 1 91 ? 5.312 3.239 -8.598 1.00 92.75 91 LEU A N 1
ATOM 732 C CA . LEU A 1 91 ? 4.630 3.761 -7.417 1.00 92.75 91 LEU A CA 1
ATOM 733 C C . LEU A 1 91 ? 3.213 3.192 -7.323 1.00 92.75 91 LEU A C 1
ATOM 735 O O . LEU A 1 91 ? 2.488 3.132 -8.320 1.00 92.75 91 LEU A O 1
ATOM 739 N N . VAL A 1 92 ? 2.812 2.822 -6.111 1.00 94.62 92 VAL A N 1
ATOM 740 C CA . VAL A 1 92 ? 1.448 2.412 -5.763 1.00 94.62 92 VAL A CA 1
ATOM 741 C C . VAL A 1 92 ? 0.927 3.347 -4.678 1.00 94.62 92 VAL A C 1
ATOM 743 O O . VAL A 1 92 ? 1.595 3.582 -3.676 1.00 94.62 92 VAL A O 1
ATOM 746 N N . PHE A 1 93 ? -0.270 3.880 -4.887 1.00 93.75 93 PHE A N 1
ATOM 747 C CA . PHE A 1 93 ? -0.972 4.778 -3.982 1.00 93.75 93 PHE A CA 1
ATOM 748 C C . PHE A 1 93 ? -2.252 4.096 -3.510 1.00 93.75 93 PHE A C 1
ATOM 750 O O . PHE A 1 93 ? -3.056 3.651 -4.335 1.00 93.75 93 PHE A O 1
ATOM 757 N N . LEU A 1 94 ? -2.436 4.036 -2.194 1.00 94.00 94 LEU A N 1
ATOM 758 C CA . L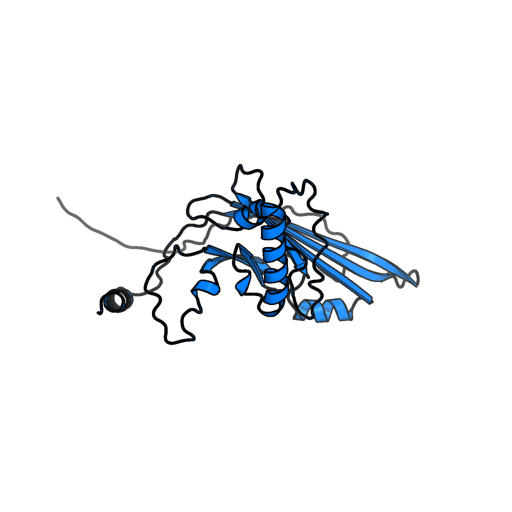EU A 1 94 ? -3.656 3.571 -1.546 1.00 94.00 94 LEU A CA 1
ATOM 759 C C . LEU A 1 94 ? -4.290 4.749 -0.806 1.00 94.00 94 LEU A C 1
ATOM 761 O O . LEU A 1 94 ? -3.616 5.428 -0.031 1.00 94.00 94 LEU A O 1
ATOM 765 N N . SER A 1 95 ? -5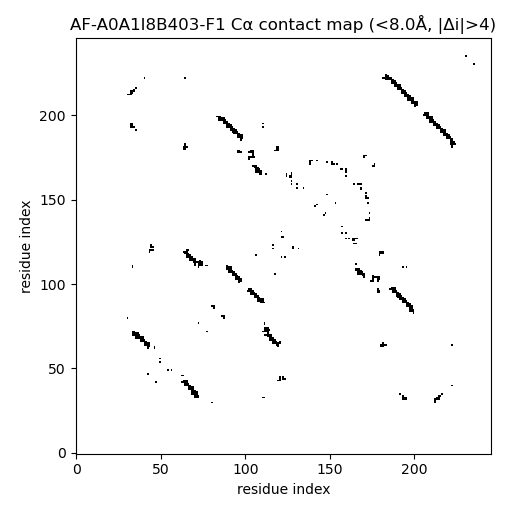.581 4.981 -1.026 1.00 93.38 95 SER A N 1
ATOM 766 C CA . SER A 1 95 ? -6.369 5.944 -0.252 1.00 93.38 95 SER A CA 1
ATOM 767 C C . SER A 1 95 ? -7.603 5.249 0.307 1.00 93.38 95 SER A C 1
ATOM 769 O O . SER A 1 95 ? -8.414 4.744 -0.466 1.00 93.38 95 SER A O 1
ATOM 771 N N . ILE A 1 96 ? -7.738 5.203 1.631 1.00 92.81 96 ILE A N 1
ATOM 772 C CA . ILE A 1 96 ? -8.856 4.558 2.335 1.00 92.81 96 ILE A CA 1
ATOM 773 C C . ILE A 1 96 ? -9.675 5.631 3.036 1.00 92.81 96 ILE A C 1
ATOM 775 O O . ILE A 1 96 ? -9.111 6.468 3.739 1.00 92.81 96 ILE A O 1
ATOM 779 N N . ARG A 1 97 ? -11.000 5.586 2.919 1.00 92.75 97 ARG A N 1
ATOM 780 C CA . ARG A 1 97 ? -11.899 6.430 3.716 1.00 92.75 97 ARG A CA 1
ATOM 781 C C . ARG A 1 97 ? -13.153 5.670 4.137 1.00 92.75 97 ARG A C 1
ATOM 783 O O . ARG A 1 97 ? -13.618 4.822 3.375 1.00 92.75 97 ARG A O 1
ATOM 790 N N . PRO A 1 98 ? -13.745 5.972 5.301 1.00 91.56 98 PRO A N 1
ATOM 791 C CA . PRO A 1 98 ? -15.117 5.574 5.568 1.00 91.56 98 PRO A CA 1
ATOM 792 C C . PRO A 1 98 ? -16.063 6.212 4.543 1.00 91.56 98 PRO A C 1
ATOM 794 O O . PRO A 1 98 ? -15.895 7.382 4.182 1.00 91.56 98 PRO A O 1
ATOM 797 N N . VAL A 1 99 ? -17.075 5.471 4.091 1.00 90.00 99 VAL A N 1
ATOM 798 C CA . VAL A 1 99 ? -18.087 6.002 3.165 1.00 90.00 99 VAL A CA 1
ATOM 799 C C . VAL A 1 99 ? -18.810 7.182 3.825 1.00 90.00 99 VAL A C 1
ATOM 801 O O . VAL A 1 99 ? -19.251 7.092 4.969 1.00 90.00 99 VAL A O 1
ATOM 804 N N . GLY A 1 100 ? -18.890 8.310 3.113 1.00 87.00 100 GLY A N 1
ATOM 805 C CA . GLY A 1 100 ? -19.455 9.564 3.627 1.00 87.00 100 GLY A CA 1
ATOM 806 C C . GLY A 1 100 ? -18.497 10.431 4.458 1.00 87.00 100 GLY A C 1
ATOM 807 O O . GLY A 1 100 ? -18.890 11.519 4.868 1.00 87.00 100 GLY A O 1
ATOM 808 N N . SER A 1 101 ? -17.245 10.012 4.689 1.00 89.06 101 SER A N 1
ATOM 809 C CA . SER A 1 101 ? -16.241 10.845 5.366 1.00 89.06 101 SER A CA 1
ATOM 810 C C . SER A 1 101 ? -15.375 11.646 4.386 1.00 89.06 101 SER A C 1
ATOM 812 O O . SER A 1 101 ? -15.029 11.179 3.297 1.00 89.06 101 SER A O 1
ATOM 814 N N . SER A 1 102 ? -14.974 12.850 4.802 1.00 87.38 102 SER A N 1
ATOM 815 C CA . SER A 1 102 ? -13.915 13.640 4.158 1.00 87.38 102 SER A CA 1
ATOM 816 C C . SER A 1 102 ? -12.507 13.201 4.584 1.00 87.38 102 SER A C 1
ATOM 818 O O . SER A 1 102 ? -11.550 13.393 3.829 1.00 87.38 102 SER A O 1
ATOM 820 N N . LEU A 1 103 ? -12.376 12.585 5.766 1.00 88.06 103 LEU A N 1
ATOM 821 C CA . LEU A 1 103 ? -11.109 12.076 6.284 1.00 88.06 103 LEU A CA 1
ATOM 822 C C . LEU A 1 103 ? -10.699 10.812 5.530 1.00 88.06 103 LEU A C 1
ATOM 824 O O . LEU A 1 103 ? -11.465 9.853 5.422 1.00 88.06 103 LEU A O 1
ATOM 828 N N . HIS A 1 104 ? -9.465 10.813 5.042 1.00 89.38 104 HIS A N 1
ATOM 829 C CA . HIS A 1 104 ? -8.889 9.725 4.272 1.00 89.38 104 HIS A CA 1
ATOM 830 C C . HIS A 1 104 ? -7.481 9.402 4.776 1.00 89.38 104 HIS A C 1
ATOM 832 O O . HIS A 1 104 ? -6.690 10.286 5.079 1.00 89.38 104 HIS A O 1
ATOM 838 N N . CYS A 1 105 ? -7.170 8.117 4.850 1.00 90.44 105 CYS A N 1
ATOM 839 C CA . CYS A 1 105 ? -5.833 7.595 5.069 1.00 90.44 105 CYS A CA 1
ATOM 840 C C . CYS A 1 105 ? -5.144 7.444 3.711 1.00 90.44 105 CYS A C 1
ATOM 842 O O . CYS A 1 105 ? -5.608 6.649 2.894 1.00 90.44 105 CYS A O 1
ATOM 844 N N . GLN A 1 106 ? -4.055 8.174 3.468 1.00 91.31 106 GLN A N 1
ATOM 845 C CA . GLN A 1 106 ? -3.240 8.025 2.260 1.00 91.31 106 GLN A CA 1
ATOM 846 C C . GLN A 1 106 ? -1.884 7.399 2.575 1.00 91.31 106 GLN A C 1
ATOM 848 O O . GLN A 1 106 ? -1.174 7.818 3.488 1.00 91.31 106 GLN A O 1
ATOM 853 N N . LEU A 1 107 ? -1.532 6.388 1.787 1.00 90.12 107 LEU A N 1
ATOM 854 C CA . LEU A 1 107 ? -0.286 5.638 1.868 1.00 90.12 107 LEU A CA 1
ATOM 855 C C . LEU A 1 107 ? 0.279 5.511 0.452 1.00 90.12 107 LEU A C 1
ATOM 857 O O . LEU A 1 107 ? -0.465 5.221 -0.489 1.00 90.12 107 LEU A O 1
ATOM 861 N N . SER A 1 108 ? 1.587 5.695 0.287 1.00 90.81 108 SER A N 1
ATOM 862 C CA . SER A 1 108 ? 2.256 5.350 -0.970 1.00 90.81 108 SER A CA 1
ATOM 863 C C . SER A 1 108 ? 3.404 4.385 -0.740 1.00 90.81 108 SER A C 1
ATOM 865 O O . SER A 1 108 ? 4.053 4.394 0.306 1.00 90.81 108 SER A O 1
ATOM 867 N N . TYR A 1 109 ? 3.646 3.549 -1.740 1.00 91.38 109 TYR A N 1
ATOM 868 C CA . TYR A 1 109 ? 4.611 2.465 -1.727 1.00 91.38 109 TYR A CA 1
ATOM 869 C C . TYR A 1 109 ? 5.400 2.473 -3.031 1.00 91.38 109 TYR A C 1
ATOM 871 O O . TYR A 1 109 ? 4.893 2.880 -4.083 1.00 91.38 109 TYR A O 1
ATOM 879 N N . TYR A 1 110 ? 6.613 1.939 -2.988 1.00 91.50 110 TYR A N 1
ATOM 880 C CA . TYR A 1 110 ? 7.280 1.489 -4.202 1.00 91.50 110 TYR A CA 1
ATOM 881 C C . TYR A 1 110 ? 6.500 0.306 -4.800 1.00 91.50 110 TYR A C 1
ATOM 883 O O . TYR A 1 110 ? 6.000 -0.562 -4.081 1.00 91.50 110 TYR A O 1
ATOM 891 N N . GLY A 1 111 ? 6.357 0.282 -6.125 1.00 91.25 111 GLY A N 1
ATOM 892 C CA . GLY A 1 111 ? 5.633 -0.784 -6.826 1.00 91.25 111 GLY A CA 1
ATOM 893 C C . GLY A 1 111 ? 6.290 -2.169 -6.692 1.00 91.25 111 GLY A C 1
ATOM 894 O O . GLY A 1 111 ? 7.383 -2.301 -6.132 1.00 91.25 111 GLY A O 1
ATOM 895 N N . TYR A 1 112 ? 5.652 -3.189 -7.270 1.00 93.38 112 TYR A N 1
ATOM 896 C CA . TYR A 1 112 ? 6.154 -4.567 -7.362 1.00 93.38 112 TYR A CA 1
ATOM 897 C C . TYR A 1 112 ? 6.390 -5.291 -6.015 1.00 93.38 112 TYR A C 1
ATOM 899 O O . TYR A 1 112 ? 7.285 -6.135 -5.918 1.00 93.38 112 TYR A O 1
ATOM 907 N N . GLN A 1 113 ? 5.602 -5.009 -4.972 1.00 91.25 113 GLN A N 1
ATOM 908 C CA . GLN A 1 113 ? 5.737 -5.699 -3.672 1.00 91.25 113 GLN A CA 1
ATOM 909 C C . GLN A 1 113 ? 4.985 -7.036 -3.595 1.00 91.25 113 GLN A C 1
ATOM 911 O O . GLN A 1 113 ? 5.265 -7.843 -2.714 1.00 91.25 113 GLN A O 1
ATOM 916 N N . GLY A 1 114 ? 4.037 -7.298 -4.498 1.00 91.25 114 GLY A N 1
ATOM 917 C CA . GLY A 1 114 ? 3.181 -8.490 -4.466 1.00 91.25 114 GLY A CA 1
ATOM 918 C C . GLY A 1 114 ? 2.066 -8.438 -3.412 1.00 91.25 114 GLY A C 1
ATOM 919 O O . GLY A 1 114 ? 0.932 -8.752 -3.750 1.00 91.25 114 GLY A O 1
ATOM 920 N N . ASP A 1 115 ? 2.347 -7.994 -2.182 1.00 90.62 115 ASP A N 1
ATOM 921 C CA . ASP A 1 115 ? 1.355 -7.777 -1.111 1.00 90.62 115 ASP A CA 1
ATOM 922 C C . ASP A 1 115 ? 1.539 -6.384 -0.479 1.00 90.62 115 ASP A C 1
ATOM 924 O O . ASP A 1 115 ? 2.584 -6.060 0.093 1.00 90.62 115 ASP A O 1
ATOM 928 N N . TYR A 1 116 ? 0.513 -5.543 -0.595 1.00 91.44 116 TYR A N 1
ATOM 929 C CA . TYR A 1 116 ? 0.463 -4.195 -0.030 1.00 91.44 116 TYR A CA 1
ATOM 930 C C . TYR A 1 116 ? -0.392 -4.196 1.222 1.00 91.44 116 TYR A C 1
ATOM 932 O O . TYR A 1 116 ? -1.617 -4.230 1.126 1.00 91.44 116 TYR A O 1
ATOM 940 N N . ARG A 1 117 ? 0.236 -4.135 2.395 1.00 88.56 117 ARG A N 1
ATOM 941 C CA . ARG A 1 117 ? -0.457 -4.124 3.683 1.00 88.56 117 ARG A CA 1
ATOM 942 C C . ARG A 1 117 ? -0.669 -2.714 4.189 1.00 88.56 117 ARG A C 1
ATOM 944 O O . ARG A 1 117 ? 0.229 -1.874 4.129 1.00 88.56 117 ARG A O 1
ATOM 951 N N . PHE A 1 118 ? -1.856 -2.459 4.711 1.00 84.81 118 PHE A N 1
ATOM 952 C CA . PHE A 1 118 ? -2.265 -1.156 5.208 1.00 84.81 118 PHE A CA 1
ATOM 953 C C . PHE A 1 118 ? -3.181 -1.315 6.421 1.00 84.81 118 PHE A C 1
ATOM 955 O O . PHE A 1 118 ? -3.752 -2.378 6.653 1.00 84.81 118 PHE A O 1
ATOM 962 N N . ALA A 1 119 ? -3.323 -0.224 7.179 1.00 67.19 119 ALA A N 1
ATOM 963 C CA . ALA A 1 119 ? -4.415 -0.011 8.127 1.00 67.19 119 ALA A CA 1
ATOM 964 C C . ALA A 1 119 ? -4.650 -1.107 9.192 1.00 67.19 119 ALA A C 1
ATOM 966 O O . ALA A 1 119 ? -5.434 -2.005 8.939 1.00 67.19 119 ALA A O 1
ATOM 967 N N . PRO A 1 120 ? -4.133 -1.005 10.430 1.00 65.00 120 PRO A N 1
ATOM 968 C CA . PRO A 1 120 ? -2.873 -0.412 10.866 1.00 65.00 120 PRO A CA 1
ATOM 969 C C . PRO A 1 120 ? -1.707 -1.437 10.858 1.00 65.00 120 PRO A C 1
ATOM 971 O O . PRO A 1 120 ? -0.914 -1.455 11.799 1.00 65.00 120 PRO A O 1
ATOM 974 N N . ASP A 1 121 ? -1.558 -2.285 9.824 1.00 71.62 121 ASP A N 1
ATOM 975 C CA . ASP A 1 121 ? -0.507 -3.337 9.767 1.00 71.62 121 ASP A CA 1
ATOM 976 C C . ASP A 1 121 ? 0.916 -2.798 9.509 1.00 71.62 121 ASP A C 1
ATOM 978 O O . ASP A 1 121 ? 1.751 -3.465 8.903 1.00 71.62 121 ASP A O 1
ATOM 982 N N . LEU A 1 122 ? 1.225 -1.576 9.954 1.00 74.50 122 LEU A N 1
ATOM 983 C CA . LEU A 1 122 ? 2.539 -0.958 9.756 1.00 74.50 122 LEU A CA 1
ATOM 984 C C . LEU A 1 122 ? 3.668 -1.771 10.412 1.00 74.50 122 LEU A C 1
ATOM 986 O O . LEU A 1 122 ? 4.793 -1.720 9.927 1.00 74.50 122 LEU A O 1
ATOM 990 N N . GLY A 1 123 ? 3.365 -2.567 11.447 1.00 72.50 123 GLY A N 1
ATOM 991 C CA . GLY A 1 123 ? 4.298 -3.501 12.092 1.00 72.50 123 GLY A CA 1
ATOM 992 C C . GLY A 1 123 ? 4.839 -4.607 11.173 1.00 72.50 123 GLY A C 1
ATOM 993 O O . GLY A 1 123 ? 5.946 -5.087 11.397 1.00 72.50 123 GLY A O 1
ATOM 994 N N . TYR A 1 124 ? 4.123 -4.956 10.096 1.00 78.62 124 TYR A N 1
ATOM 995 C CA . TYR A 1 124 ? 4.589 -5.928 9.098 1.00 78.62 124 TYR A CA 1
ATOM 996 C C . TYR A 1 124 ? 5.890 -5.484 8.411 1.00 78.62 124 TYR A C 1
ATOM 998 O O . TYR A 1 124 ? 6.753 -6.299 8.087 1.00 78.62 124 TYR A O 1
ATOM 1006 N N . TYR A 1 125 ? 6.061 -4.176 8.212 1.00 80.69 125 TYR A N 1
ATOM 1007 C CA . TYR A 1 125 ? 7.218 -3.611 7.530 1.00 80.69 125 TYR A CA 1
ATOM 1008 C C . TYR A 1 125 ? 8.382 -3.408 8.504 1.00 80.69 125 TYR A C 1
ATOM 1010 O O . TYR A 1 125 ? 8.728 -2.279 8.857 1.00 80.69 125 TYR A O 1
ATOM 1018 N N . GLN A 1 126 ? 8.990 -4.511 8.951 1.00 79.75 126 GLN A N 1
ATOM 1019 C CA . GLN A 1 126 ? 10.093 -4.511 9.923 1.00 79.75 126 GLN A CA 1
ATOM 1020 C C . GLN A 1 126 ? 11.253 -3.577 9.513 1.00 79.75 126 GLN A C 1
ATOM 1022 O O . GLN A 1 126 ? 11.756 -2.812 10.334 1.00 79.75 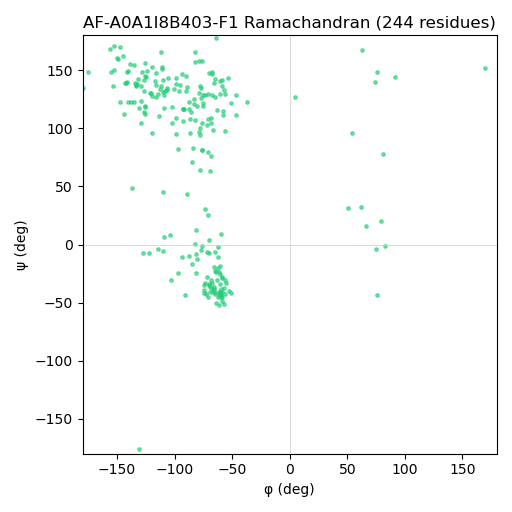126 GLN A O 1
ATOM 1027 N N . THR A 1 127 ? 11.605 -3.540 8.223 1.00 80.69 127 THR A N 1
ATOM 1028 C CA . THR A 1 127 ? 12.641 -2.641 7.670 1.00 80.69 127 THR A CA 1
ATOM 1029 C C . THR A 1 127 ? 12.294 -1.152 7.763 1.00 80.69 127 THR A C 1
ATOM 1031 O O . THR A 1 127 ? 13.192 -0.314 7.762 1.00 80.69 127 THR A O 1
ATOM 1034 N N . CYS A 1 128 ? 11.010 -0.803 7.875 1.00 79.44 128 CYS A N 1
ATOM 1035 C CA . CYS A 1 128 ? 10.535 0.575 7.976 1.00 79.44 128 CYS A CA 1
ATOM 1036 C C . CYS A 1 128 ? 10.349 1.060 9.425 1.00 79.44 128 CYS A C 1
ATOM 1038 O O . CYS A 1 128 ? 10.113 2.253 9.606 1.00 79.44 128 CYS A O 1
ATOM 1040 N N . GLN A 1 129 ? 10.412 0.195 10.455 1.00 81.50 129 GLN A N 1
ATOM 1041 C CA . GLN A 1 129 ? 9.921 0.539 11.809 1.00 81.50 129 GLN A CA 1
ATOM 1042 C C . GLN A 1 129 ? 10.555 1.800 12.395 1.00 81.50 129 GLN A C 1
ATOM 1044 O O . GLN A 1 129 ? 9.843 2.638 12.938 1.00 81.50 129 GLN A O 1
ATOM 1049 N N . ARG A 1 130 ? 11.872 1.978 12.238 1.00 80.88 130 ARG A N 1
ATOM 1050 C CA . ARG A 1 130 ? 12.575 3.176 12.722 1.00 80.88 130 ARG A CA 1
ATOM 1051 C C . ARG A 1 130 ? 12.028 4.456 12.085 1.00 80.88 130 ARG A C 1
ATOM 1053 O O . ARG A 1 130 ? 11.783 5.431 12.785 1.00 80.88 130 ARG A O 1
ATOM 1060 N N . SER A 1 131 ? 11.820 4.435 10.773 1.00 80.31 131 SER A N 1
ATOM 1061 C CA . SER A 1 131 ? 11.319 5.575 10.003 1.00 80.31 131 SER A CA 1
ATOM 1062 C C . SER A 1 131 ? 9.825 5.817 10.252 1.00 80.31 131 SER A C 1
ATOM 1064 O O . SER A 1 131 ? 9.392 6.963 10.291 1.00 80.31 131 SER A O 1
ATOM 1066 N N . ILE A 1 132 ? 9.040 4.757 10.490 1.00 80.94 132 ILE A N 1
ATOM 1067 C CA . ILE A 1 132 ? 7.642 4.864 10.933 1.00 80.94 132 ILE A CA 1
ATOM 1068 C C . ILE A 1 132 ? 7.581 5.520 12.318 1.00 80.94 132 ILE A C 1
ATOM 1070 O O . ILE A 1 132 ? 6.860 6.498 12.474 1.00 80.94 132 ILE A O 1
ATOM 1074 N N . ALA A 1 133 ? 8.354 5.041 13.298 1.00 82.69 133 ALA A N 1
ATOM 1075 C CA . ALA A 1 133 ? 8.390 5.605 14.649 1.00 82.69 133 ALA A CA 1
ATOM 1076 C C . ALA A 1 133 ? 8.762 7.097 14.629 1.00 82.69 133 ALA A C 1
ATOM 1078 O O . ALA A 1 133 ? 7.982 7.922 15.088 1.00 82.69 133 ALA A O 1
ATOM 1079 N N . GLN A 1 134 ? 9.856 7.461 13.951 1.00 82.50 134 GLN A N 1
ATOM 1080 C CA . GLN A 1 134 ? 10.277 8.860 13.792 1.00 82.50 134 GLN A CA 1
ATOM 1081 C C . GLN A 1 134 ? 9.234 9.753 13.096 1.00 82.50 134 GLN A C 1
ATOM 1083 O O . GLN A 1 134 ? 9.210 10.961 13.328 1.00 82.50 134 GLN A O 1
ATOM 1088 N N . HIS A 1 135 ? 8.396 9.195 12.217 1.00 82.25 135 HIS A N 1
ATOM 1089 C CA . HIS A 1 135 ? 7.278 9.923 11.609 1.00 82.25 135 HIS A CA 1
ATOM 1090 C C . HIS A 1 135 ? 6.128 10.117 12.604 1.00 82.25 135 HIS A C 1
ATOM 1092 O O . HIS A 1 135 ? 5.561 11.203 12.677 1.00 82.25 135 HIS A O 1
ATOM 1098 N N . LEU A 1 136 ? 5.807 9.091 13.399 1.00 81.88 136 LEU A N 1
ATOM 1099 C CA . LEU A 1 136 ? 4.783 9.161 14.446 1.00 81.88 136 LEU A CA 1
ATOM 1100 C C . LEU A 1 136 ? 5.159 10.144 15.560 1.00 81.88 136 LEU A C 1
ATOM 1102 O O . LEU A 1 136 ? 4.307 10.933 15.963 1.00 81.88 136 LEU A O 1
ATOM 1106 N N . ASP A 1 137 ? 6.415 10.140 16.006 1.00 83.06 137 ASP A N 1
ATOM 1107 C CA . ASP A 1 137 ? 6.916 11.060 17.033 1.00 83.06 137 ASP A CA 1
ATOM 1108 C C . ASP A 1 137 ? 6.731 12.518 16.583 1.00 83.06 137 ASP A C 1
ATOM 1110 O O . ASP A 1 137 ? 6.095 13.310 17.279 1.00 83.06 137 ASP A O 1
ATOM 1114 N N . LYS A 1 138 ? 7.149 12.838 15.348 1.00 82.69 138 LYS A N 1
ATOM 1115 C CA . LYS A 1 138 ? 6.947 14.163 14.737 1.00 82.69 138 LYS A CA 1
ATOM 1116 C C . LYS A 1 138 ? 5.475 14.540 14.593 1.00 82.69 138 LYS A C 1
ATOM 1118 O O . LYS A 1 138 ? 5.120 15.687 14.843 1.00 82.69 138 LYS A O 1
ATOM 1123 N N . LEU A 1 139 ? 4.606 13.602 14.202 1.00 82.31 139 LEU A N 1
ATOM 1124 C CA . LEU A 1 139 ? 3.163 13.863 14.140 1.00 82.31 139 LEU A CA 1
ATOM 1125 C C . LEU A 1 139 ? 2.612 14.264 15.517 1.00 82.31 139 LEU A C 1
ATOM 1127 O O . LEU A 1 139 ? 1.844 15.221 15.605 1.00 82.31 139 LEU A O 1
ATOM 1131 N N . VAL A 1 140 ? 3.034 13.580 16.583 1.00 83.25 140 VAL A N 1
ATOM 1132 C CA . VAL A 1 140 ? 2.617 13.878 17.964 1.00 83.25 140 VAL A CA 1
ATOM 1133 C C . VAL A 1 140 ? 3.193 15.208 18.464 1.00 83.25 140 VAL A C 1
ATOM 1135 O O . VAL A 1 140 ? 2.496 15.934 19.170 1.00 83.25 140 VAL A O 1
ATOM 1138 N N . GLU A 1 141 ? 4.427 15.559 18.100 1.00 81.31 141 GLU A N 1
ATOM 1139 C CA . GLU A 1 141 ? 5.010 16.883 18.376 1.00 81.31 141 GLU A CA 1
ATOM 1140 C C . GLU A 1 141 ? 4.206 17.994 17.679 1.00 81.31 141 GLU A C 1
ATOM 1142 O O . GLU A 1 141 ? 3.709 18.902 18.343 1.00 81.31 141 GLU A O 1
ATOM 1147 N N . THR A 1 142 ? 3.957 17.870 16.370 1.00 74.88 142 THR A N 1
ATOM 1148 C CA . THR A 1 142 ? 3.201 18.886 15.608 1.00 74.88 142 THR A CA 1
ATOM 1149 C C . THR A 1 142 ? 1.750 19.062 16.074 1.00 74.88 142 THR A C 1
ATOM 1151 O O . THR A 1 142 ? 1.227 20.174 16.010 1.00 74.88 142 THR A O 1
ATOM 1154 N N . GLU A 1 143 ? 1.102 18.004 16.584 1.00 76.44 143 GLU A N 1
ATOM 1155 C CA . GLU A 1 143 ? -0.230 18.103 17.201 1.00 76.44 143 GLU A CA 1
ATOM 1156 C C . GLU A 1 143 ? -0.190 18.863 18.538 1.00 76.44 143 GLU A C 1
ATOM 1158 O O . GLU A 1 143 ? -1.074 19.682 18.798 1.00 76.44 143 GLU A O 1
ATOM 1163 N N . LYS A 1 144 ? 0.834 18.632 19.374 1.00 70.06 144 LYS A N 1
ATOM 1164 C CA . LYS A 1 144 ? 0.992 19.315 20.673 1.00 70.06 144 LYS A CA 1
ATOM 1165 C C . LYS A 1 144 ? 1.248 20.810 20.526 1.00 70.06 144 LYS A C 1
ATOM 1167 O O . LYS A 1 144 ? 0.695 21.586 21.301 1.00 70.06 144 LYS A O 1
ATOM 1172 N N . ASP A 1 145 ? 2.035 21.203 19.529 1.00 67.56 145 ASP A N 1
ATOM 1173 C CA . ASP A 1 145 ? 2.382 22.608 19.287 1.00 67.56 145 ASP A CA 1
ATOM 1174 C C . ASP A 1 145 ? 1.231 23.412 18.643 1.00 67.56 145 ASP A C 1
ATOM 1176 O O . ASP A 1 145 ? 1.368 24.610 18.391 1.00 67.56 145 ASP A O 1
ATOM 1180 N N . GLY A 1 146 ? 0.084 22.777 18.360 1.00 59.22 146 GLY A N 1
ATOM 1181 C CA . GLY A 1 146 ? -1.085 23.433 17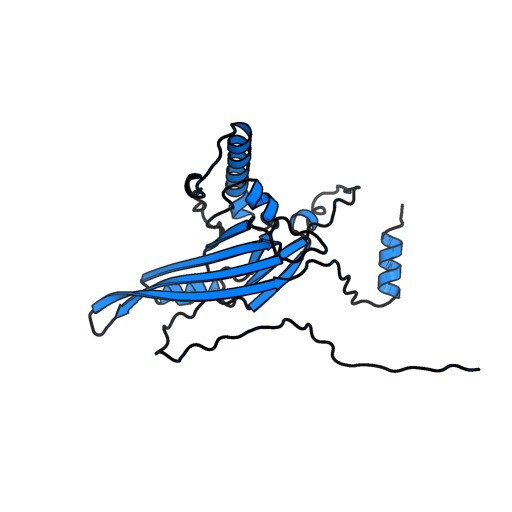.765 1.00 59.22 146 GLY A CA 1
ATOM 1182 C C . GLY A 1 146 ? -0.855 23.926 16.332 1.00 59.22 146 GLY A C 1
ATOM 1183 O O . GLY A 1 146 ? -1.621 24.751 15.827 1.00 59.22 146 GLY A O 1
ATOM 1184 N N . ILE A 1 147 ? 0.197 23.439 15.669 1.00 57.47 147 ILE A N 1
ATOM 1185 C CA . ILE A 1 147 ? 0.553 23.834 14.308 1.00 57.47 147 ILE A CA 1
ATOM 1186 C C . ILE A 1 147 ? -0.379 23.097 13.345 1.00 57.47 147 ILE A C 1
ATOM 1188 O O . ILE A 1 147 ? -0.123 21.967 12.932 1.00 57.47 147 ILE A O 1
ATOM 1192 N N . ASP A 1 148 ? -1.470 23.763 12.966 1.00 49.00 148 ASP A N 1
ATOM 1193 C CA . ASP A 1 148 ? -2.354 23.335 11.881 1.00 49.00 148 ASP A CA 1
ATOM 1194 C C . ASP A 1 148 ? -1.543 23.178 10.577 1.00 49.00 148 ASP A C 1
ATOM 1196 O O . ASP A 1 148 ? -1.316 24.140 9.832 1.00 49.00 148 ASP A O 1
ATOM 1200 N N . ILE A 1 149 ? -1.135 21.945 10.260 1.00 52.94 149 ILE A N 1
ATOM 1201 C CA . ILE A 1 149 ? -0.533 21.580 8.973 1.00 52.94 149 ILE A CA 1
ATOM 1202 C C . ILE A 1 149 ? -1.635 21.628 7.900 1.00 52.94 149 ILE A C 1
ATOM 1204 O O . ILE A 1 149 ? -2.199 20.618 7.485 1.00 52.94 149 ILE A O 1
ATOM 1208 N N . LYS A 1 150 ? -1.962 22.841 7.432 1.00 41.00 150 LYS A N 1
ATOM 1209 C CA . LYS A 1 150 ? -2.984 23.100 6.393 1.00 41.00 150 LYS A CA 1
ATOM 1210 C C . LYS A 1 150 ? -2.580 22.633 4.989 1.00 41.00 150 LYS A C 1
ATOM 1212 O O . LYS A 1 150 ? -3.315 22.873 4.036 1.00 41.00 150 LYS A O 1
ATOM 1217 N N . SER A 1 151 ? -1.424 21.986 4.848 1.00 36.91 151 SER A N 1
ATOM 1218 C CA . SER A 1 151 ? -0.909 21.483 3.579 1.00 36.91 151 SER A CA 1
ATOM 1219 C C . SER A 1 151 ? -0.250 20.115 3.785 1.00 36.91 151 SER A C 1
ATOM 1221 O O . SER A 1 151 ? 0.730 20.046 4.526 1.00 36.91 151 SER A O 1
ATOM 1223 N N . PRO A 1 152 ? -0.676 19.038 3.094 1.00 42.62 152 PRO A N 1
ATOM 1224 C CA . PRO A 1 152 ? -0.078 17.694 3.199 1.00 42.62 152 PRO A CA 1
ATOM 1225 C C . PRO A 1 152 ? 1.327 17.597 2.556 1.00 42.62 152 PRO A C 1
ATOM 1227 O O . PRO A 1 152 ? 1.757 16.544 2.097 1.00 42.62 152 PRO A O 1
ATOM 1230 N N . THR A 1 153 ? 2.035 18.723 2.472 1.00 39.12 153 THR A N 1
ATOM 1231 C CA . THR A 1 153 ? 3.302 18.935 1.760 1.00 39.12 153 THR A CA 1
ATOM 1232 C C . THR A 1 153 ? 4.425 19.431 2.675 1.00 39.12 153 THR A C 1
ATOM 1234 O O . THR A 1 153 ? 5.558 19.522 2.213 1.00 39.12 153 THR A O 1
ATOM 1237 N N . SER A 1 154 ? 4.141 19.765 3.944 1.00 35.72 154 SER A N 1
ATOM 1238 C CA . SER A 1 154 ? 5.120 20.366 4.870 1.00 35.72 154 SER A CA 1
ATOM 1239 C C . SER A 1 154 ? 5.593 19.459 6.010 1.00 35.72 154 SER A C 1
ATOM 1241 O O . SER A 1 154 ? 6.371 19.913 6.846 1.00 35.72 154 SER A O 1
ATOM 1243 N N . ILE A 1 155 ? 5.213 18.178 6.028 1.00 44.47 155 ILE A N 1
ATOM 1244 C CA . ILE A 1 155 ? 6.101 17.167 6.614 1.00 44.47 155 ILE A CA 1
ATOM 1245 C C . ILE A 1 155 ? 7.052 16.775 5.482 1.00 44.47 155 ILE A C 1
ATOM 1247 O O . ILE A 1 155 ? 6.574 16.247 4.473 1.00 44.47 155 ILE A O 1
ATOM 1251 N N . PRO A 1 156 ? 8.366 17.060 5.580 1.00 40.22 156 PRO A N 1
ATOM 1252 C CA . PRO A 1 156 ? 9.300 16.624 4.552 1.00 40.22 156 PRO A CA 1
ATOM 1253 C C . PRO A 1 156 ? 9.176 15.109 4.439 1.00 40.22 156 PRO A C 1
ATOM 1255 O O . PRO A 1 156 ? 9.171 14.442 5.478 1.00 40.22 156 PRO A O 1
ATOM 1258 N N . LEU A 1 157 ? 9.069 14.577 3.210 1.00 47.47 157 LEU A N 1
ATOM 1259 C CA . LEU A 1 157 ? 9.111 13.130 2.985 1.00 47.47 157 LEU A CA 1
ATOM 1260 C C . LEU A 1 157 ? 10.290 12.601 3.795 1.00 47.47 157 LEU A C 1
ATOM 1262 O O . LEU A 1 157 ? 11.440 12.924 3.486 1.00 47.47 157 LEU A O 1
ATOM 1266 N N . LEU A 1 158 ? 10.008 11.833 4.854 1.00 47.06 158 LEU A N 1
ATOM 1267 C CA . LEU A 1 158 ? 11.076 11.140 5.546 1.00 47.06 158 LEU A CA 1
ATOM 1268 C C . LEU A 1 158 ? 11.757 10.311 4.465 1.00 47.06 158 LEU A C 1
ATOM 1270 O O . LEU A 1 158 ? 11.074 9.618 3.708 1.00 47.06 158 LEU A O 1
ATOM 1274 N N . ASN A 1 159 ? 13.082 10.410 4.376 1.00 48.16 159 ASN A N 1
ATOM 1275 C CA . ASN A 1 159 ? 13.874 9.597 3.467 1.00 48.16 159 ASN A CA 1
ATOM 1276 C C . ASN A 1 159 ? 13.818 8.136 3.950 1.00 48.16 159 ASN A C 1
ATOM 1278 O O . ASN A 1 159 ? 14.762 7.592 4.517 1.00 48.16 159 ASN A O 1
ATOM 1282 N N . LEU A 1 160 ? 12.675 7.497 3.676 1.00 52.41 160 LEU A N 1
ATOM 1283 C CA . LEU A 1 160 ? 12.382 6.067 3.772 1.00 52.41 160 LEU A CA 1
ATOM 1284 C C . LEU A 1 160 ? 13.283 5.260 2.818 1.00 52.41 160 LEU A C 1
ATOM 1286 O O . LEU A 1 160 ? 13.307 4.038 2.864 1.00 52.41 160 LEU A O 1
ATOM 1290 N N . THR A 1 161 ? 14.125 5.950 2.042 1.00 49.56 161 THR A N 1
ATOM 1291 C CA . THR A 1 161 ? 15.327 5.459 1.360 1.00 49.56 161 THR A CA 1
ATOM 1292 C C . THR A 1 161 ? 16.396 4.876 2.300 1.00 49.56 161 THR A C 1
ATOM 1294 O O . THR A 1 161 ? 17.498 4.575 1.850 1.00 49.56 161 THR A O 1
ATOM 1297 N N . THR A 1 162 ? 16.115 4.680 3.592 1.00 49.16 162 THR A N 1
ATOM 1298 C CA . THR A 1 162 ? 16.803 3.664 4.397 1.00 49.16 162 THR A CA 1
ATOM 1299 C C . THR A 1 162 ? 16.595 2.301 3.732 1.00 49.16 162 THR A C 1
ATOM 1301 O O . THR A 1 162 ? 15.464 1.817 3.670 1.00 49.16 162 THR A O 1
ATOM 1304 N N . ASN A 1 163 ? 17.676 1.726 3.194 1.00 60.88 163 ASN A N 1
ATOM 1305 C CA . ASN A 1 163 ? 17.669 0.553 2.313 1.00 60.88 163 ASN A CA 1
ATOM 1306 C C . ASN A 1 163 ? 16.610 -0.506 2.692 1.00 60.88 163 ASN A C 1
ATOM 1308 O O . ASN A 1 163 ? 16.640 -1.065 3.786 1.00 60.88 163 ASN A O 1
ATOM 1312 N N . ASN A 1 164 ? 15.735 -0.825 1.730 1.00 73.50 164 ASN A N 1
ATOM 1313 C CA . ASN A 1 164 ? 14.696 -1.867 1.775 1.00 73.50 164 ASN A CA 1
ATOM 1314 C C . ASN A 1 164 ? 13.390 -1.551 2.540 1.00 73.50 164 ASN A C 1
ATOM 1316 O O . ASN A 1 164 ? 12.650 -2.482 2.866 1.00 73.50 164 ASN A O 1
ATOM 1320 N N . CYS A 1 165 ? 13.034 -0.285 2.779 1.00 83.12 165 CYS A N 1
ATOM 1321 C CA . CYS A 1 165 ? 11.652 0.059 3.143 1.00 83.12 165 CYS A CA 1
ATOM 1322 C C . CYS A 1 165 ? 10.759 0.195 1.883 1.00 83.12 165 CYS A C 1
ATOM 1324 O O . CYS A 1 165 ? 11.056 1.020 1.017 1.00 83.12 165 CYS A O 1
ATOM 1326 N N . PRO A 1 166 ? 9.665 -0.584 1.736 1.00 86.81 166 PRO A N 1
ATOM 1327 C CA . PRO A 1 166 ? 8.762 -0.476 0.584 1.00 86.81 166 PRO A CA 1
ATOM 1328 C C . PRO A 1 166 ? 7.742 0.669 0.681 1.00 86.81 166 PRO A C 1
ATOM 1330 O O . PRO A 1 166 ? 7.089 0.974 -0.317 1.00 86.81 166 PRO A O 1
ATOM 1333 N N . ILE A 1 167 ? 7.581 1.296 1.851 1.00 87.25 167 ILE A N 1
ATOM 1334 C CA . ILE A 1 167 ? 6.721 2.473 2.036 1.00 87.25 167 ILE A CA 1
ATOM 1335 C C . ILE A 1 167 ? 7.465 3.711 1.518 1.00 87.25 167 ILE A C 1
ATOM 1337 O O . ILE A 1 167 ? 8.608 3.952 1.891 1.00 87.25 167 ILE A O 1
ATOM 1341 N N . ASN A 1 168 ? 6.799 4.506 0.683 1.00 85.56 168 ASN A N 1
ATOM 1342 C CA . ASN A 1 168 ? 7.300 5.766 0.130 1.00 85.56 168 ASN A CA 1
ATOM 1343 C C . ASN A 1 168 ? 6.689 6.999 0.833 1.00 85.56 168 ASN A C 1
ATOM 1345 O O . ASN A 1 168 ? 7.357 8.022 0.945 1.00 85.56 168 ASN A O 1
ATOM 1349 N N . SER A 1 169 ? 5.448 6.923 1.335 1.00 85.25 169 SER A N 1
ATOM 1350 C CA . SER A 1 169 ? 4.867 7.975 2.188 1.00 85.25 169 SER A CA 1
ATOM 1351 C C . SER A 1 169 ? 3.807 7.444 3.154 1.00 85.25 169 SER A C 1
ATOM 1353 O O . SER A 1 169 ? 3.080 6.495 2.849 1.00 85.25 169 SER A O 1
ATOM 1355 N N . LEU A 1 170 ? 3.703 8.113 4.302 1.00 85.75 170 LEU A N 1
ATOM 1356 C CA . LEU A 1 170 ? 2.711 7.895 5.357 1.00 85.75 170 LEU A CA 1
ATOM 1357 C C . LEU A 1 170 ? 1.746 9.100 5.442 1.00 85.75 170 LEU A C 1
ATOM 1359 O O . LEU A 1 170 ? 2.073 10.155 4.893 1.00 85.75 170 LEU A O 1
ATOM 1363 N N . PRO A 1 171 ? 0.596 8.970 6.133 1.00 87.25 171 PRO A N 1
ATOM 1364 C CA . PRO A 1 171 ? -0.336 10.074 6.371 1.00 87.25 171 PRO A CA 1
ATOM 1365 C C . PRO A 1 171 ? 0.324 11.310 6.998 1.00 87.25 171 PRO A C 1
ATOM 1367 O O . PRO A 1 171 ? 1.204 11.180 7.855 1.00 87.25 171 PRO A O 1
ATOM 1370 N N . GLY A 1 172 ? -0.119 12.498 6.584 1.00 81.19 172 GLY A N 1
ATOM 1371 C CA . GLY A 1 172 ? 0.465 13.788 6.964 1.00 81.19 172 GLY A CA 1
ATOM 1372 C C . GLY A 1 172 ? -0.088 14.376 8.262 1.00 81.19 172 GLY A C 1
ATOM 1373 O O . GLY A 1 172 ? 0.466 15.341 8.777 1.00 81.19 172 GLY A O 1
ATOM 1374 N N . SER A 1 173 ? -1.157 13.798 8.813 1.00 82.88 173 SER A N 1
ATOM 1375 C CA . SER A 1 173 ? -1.721 14.203 10.100 1.00 82.88 173 SER A CA 1
ATOM 1376 C C . SER A 1 173 ? -2.142 13.006 10.951 1.00 82.88 173 SER A C 1
ATOM 1378 O O . SER A 1 173 ? -2.509 11.937 10.454 1.00 82.88 173 SER A O 1
ATOM 1380 N N . ILE A 1 174 ? -2.173 13.204 12.269 1.00 84.12 174 ILE A N 1
ATOM 1381 C CA . ILE A 1 174 ? -2.707 12.232 13.233 1.00 84.12 174 ILE A CA 1
ATOM 1382 C C . ILE A 1 174 ? -4.183 11.878 12.962 1.00 84.12 174 ILE A C 1
ATOM 1384 O O . ILE A 1 174 ? -4.625 10.763 13.244 1.00 84.12 174 ILE A O 1
ATOM 1388 N N . ARG A 1 175 ? -4.957 12.798 12.364 1.00 86.06 175 ARG A N 1
ATOM 1389 C CA . ARG A 1 175 ? -6.359 12.577 11.975 1.00 86.06 175 ARG A CA 1
ATOM 1390 C C . ARG A 1 175 ? -6.463 11.617 10.790 1.00 86.06 175 ARG A C 1
ATOM 1392 O O . ARG A 1 175 ? -7.250 10.675 10.854 1.00 86.06 175 ARG A O 1
ATOM 1399 N N . GLU A 1 176 ? -5.636 11.792 9.762 1.00 85.62 176 GLU A N 1
ATOM 1400 C CA . GLU A 1 176 ? -5.532 10.850 8.636 1.00 85.62 176 GLU A CA 1
ATOM 1401 C C . GLU A 1 176 ? -4.992 9.483 9.087 1.00 85.62 176 GLU A C 1
ATOM 1403 O O . GLU A 1 176 ? -5.523 8.446 8.692 1.00 85.62 176 GLU A O 1
ATOM 1408 N N . LEU A 1 177 ? -3.994 9.461 9.980 1.00 84.62 177 LEU A N 1
ATOM 1409 C CA . LEU A 1 177 ? -3.474 8.222 10.567 1.00 84.62 177 LEU A CA 1
ATOM 1410 C C . LEU A 1 177 ? -4.553 7.469 11.363 1.00 84.62 177 LEU A C 1
ATOM 1412 O O . LEU A 1 177 ? -4.664 6.246 11.280 1.00 84.62 177 LEU A O 1
ATOM 1416 N N . ASN A 1 178 ? -5.383 8.188 12.120 1.00 85.25 178 ASN A N 1
ATOM 1417 C CA . ASN A 1 178 ? -6.528 7.602 12.812 1.00 85.25 178 ASN A CA 1
ATOM 1418 C C . ASN A 1 178 ? -7.626 7.140 11.838 1.00 85.25 178 ASN A C 1
ATOM 1420 O O . ASN A 1 178 ? -8.277 6.133 12.118 1.00 85.25 178 ASN A O 1
ATOM 1424 N N . ALA A 1 179 ? -7.790 7.790 10.680 1.00 87.00 179 ALA A N 1
ATOM 1425 C CA . ALA A 1 179 ? -8.669 7.316 9.607 1.00 87.00 179 ALA A CA 1
ATOM 1426 C C . ALA A 1 179 ? -8.182 5.996 8.971 1.00 87.00 179 ALA A C 1
ATOM 1428 O O . ALA A 1 179 ? -8.990 5.266 8.398 1.00 87.00 179 ALA A O 1
ATOM 1429 N N . CYS A 1 180 ? -6.903 5.629 9.139 1.00 86.50 180 CYS 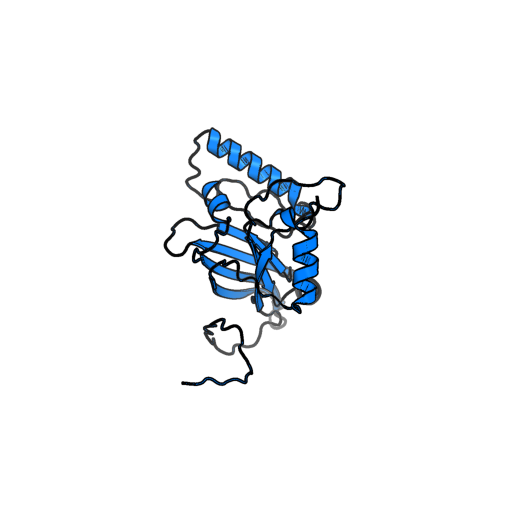A N 1
ATOM 1430 C CA . CYS A 1 180 ? -6.388 4.305 8.772 1.00 86.50 180 CYS A CA 1
ATOM 1431 C C . CYS A 1 180 ? -6.872 3.177 9.703 1.00 86.50 180 CYS A C 1
ATOM 1433 O O . CYS A 1 180 ? -6.544 2.021 9.461 1.00 86.50 180 CYS A O 1
ATOM 1435 N N . LYS A 1 181 ? -7.581 3.451 10.806 1.00 87.19 181 LYS A N 1
ATOM 1436 C CA . LYS A 1 181 ? -8.067 2.395 11.710 1.00 87.19 181 LYS A CA 1
ATOM 1437 C C . LYS A 1 181 ? -9.415 1.874 11.208 1.00 87.19 181 LYS A C 1
ATOM 1439 O O . LYS A 1 181 ? -10.430 2.564 11.319 1.00 87.19 181 LYS A O 1
ATOM 1444 N N . LEU A 1 182 ? -9.418 0.655 10.667 1.00 86.50 182 LEU A N 1
ATOM 1445 C CA . LEU A 1 182 ? -10.640 -0.034 10.252 1.00 86.50 182 LEU A CA 1
ATOM 1446 C C . LEU A 1 182 ? -11.491 -0.389 11.478 1.00 86.50 182 LEU A C 1
ATOM 1448 O O . LEU A 1 182 ? -10.994 -0.978 12.440 1.00 86.50 182 LEU A O 1
ATOM 1452 N N . ARG A 1 183 ? -12.771 -0.021 11.432 1.00 84.94 183 ARG A N 1
ATOM 1453 C CA . ARG A 1 183 ? -13.779 -0.327 12.450 1.00 84.94 183 ARG A CA 1
ATOM 1454 C C . ARG A 1 183 ? -14.722 -1.405 11.940 1.00 84.94 183 ARG A C 1
ATOM 1456 O O . ARG A 1 183 ? -15.070 -1.425 10.760 1.00 84.94 183 ARG A O 1
ATOM 1463 N N . GLU A 1 184 ? -15.140 -2.275 12.848 1.00 82.75 184 GLU A N 1
ATOM 1464 C CA . GLU A 1 184 ? -16.128 -3.306 12.557 1.00 82.75 184 GLU A CA 1
ATOM 1465 C C . GLU A 1 184 ? -17.493 -2.682 12.210 1.00 82.75 184 GLU A C 1
ATOM 1467 O O . GLU A 1 184 ? -17.873 -1.654 12.776 1.00 82.75 184 GLU A O 1
ATOM 1472 N N . GLY A 1 185 ? -18.221 -3.268 11.258 1.00 80.12 185 GLY A N 1
ATOM 1473 C CA . GLY A 1 185 ? -19.562 -2.825 10.868 1.00 80.12 185 GLY A CA 1
ATOM 1474 C C . GLY A 1 185 ? -19.628 -1.542 10.028 1.00 80.12 185 GLY A C 1
ATOM 1475 O O . GLY A 1 185 ? -20.716 -1.174 9.583 1.00 80.12 185 GLY A O 1
ATOM 1476 N N . GLN A 1 186 ? -18.506 -0.866 9.768 1.00 87.19 186 GLN A N 1
ATOM 1477 C CA . GLN A 1 186 ? -18.465 0.391 9.014 1.00 87.19 186 GLN A CA 1
ATOM 1478 C C . GLN A 1 186 ? -18.075 0.164 7.543 1.00 87.19 186 GLN A C 1
ATOM 1480 O O . GLN A 1 186 ? -17.163 -0.597 7.244 1.00 87.19 186 GLN A O 1
ATOM 1485 N N . TRP A 1 187 ? -18.743 0.840 6.605 1.00 88.88 187 TRP A N 1
ATOM 1486 C CA . TRP A 1 187 ? -18.382 0.783 5.183 1.00 88.88 187 TRP A CA 1
ATOM 1487 C C . TRP A 1 187 ? -17.164 1.657 4.868 1.00 88.88 187 TRP A C 1
ATOM 1489 O O . TRP A 1 187 ? -17.103 2.819 5.279 1.00 88.88 187 TRP A O 1
ATOM 1499 N N . TYR A 1 188 ? -16.242 1.121 4.071 1.00 90.19 188 TYR A N 1
ATOM 1500 C CA . TYR A 1 188 ? -15.039 1.793 3.589 1.00 90.19 188 TYR A CA 1
ATOM 1501 C C . TYR A 1 188 ? -14.938 1.747 2.064 1.00 90.19 188 TYR A C 1
ATOM 1503 O O . TYR A 1 188 ? -15.288 0.756 1.421 1.00 90.19 188 TYR A O 1
ATOM 1511 N N . GLU A 1 189 ? -14.399 2.823 1.503 1.00 90.88 189 GLU A N 1
ATOM 1512 C CA . GLU A 1 189 ? -13.938 2.919 0.123 1.00 90.88 189 GLU A CA 1
ATOM 1513 C C . GLU A 1 189 ? -12.403 2.928 0.117 1.00 90.88 189 GLU A C 1
ATOM 1515 O O . GLU A 1 189 ? -11.773 3.659 0.887 1.00 90.88 189 GLU A O 1
ATOM 1520 N N . LEU A 1 190 ? -11.804 2.120 -0.754 1.00 90.75 190 LEU A N 1
ATOM 1521 C CA . LEU A 1 190 ? -10.363 2.006 -0.955 1.00 90.75 190 LEU A CA 1
ATOM 1522 C C . LEU A 1 190 ? -10.038 2.228 -2.429 1.00 90.75 190 LEU A C 1
ATOM 1524 O O . LEU A 1 190 ? -10.363 1.410 -3.288 1.00 90.75 190 LEU A O 1
ATOM 1528 N N . PHE A 1 191 ? -9.358 3.329 -2.711 1.00 94.12 191 PHE A N 1
ATOM 1529 C CA . PHE A 1 191 ? -8.838 3.656 -4.027 1.00 94.12 191 PHE A CA 1
ATOM 1530 C C . PHE A 1 191 ? -7.402 3.139 -4.162 1.00 94.12 191 PHE A C 1
ATOM 1532 O O . PHE A 1 191 ? -6.502 3.592 -3.452 1.00 94.12 191 PHE A O 1
ATOM 1539 N N . PHE A 1 192 ? -7.193 2.202 -5.085 1.00 93.56 192 PHE A N 1
ATOM 1540 C CA . PHE A 1 192 ? -5.881 1.744 -5.535 1.00 93.56 192 PHE A CA 1
ATOM 1541 C C . PHE A 1 192 ? -5.499 2.490 -6.815 1.00 93.56 192 PHE A C 1
ATOM 1543 O O . PHE A 1 192 ? -6.271 2.506 -7.777 1.00 93.56 192 PHE A O 1
ATOM 1550 N N . ARG A 1 193 ? -4.279 3.029 -6.881 1.00 95.56 193 ARG A N 1
ATOM 1551 C CA . ARG A 1 193 ? -3.691 3.573 -8.113 1.00 95.56 193 ARG A CA 1
ATOM 1552 C C . ARG A 1 193 ? -2.227 3.175 -8.240 1.00 95.56 193 ARG A C 1
ATOM 1554 O O . ARG A 1 193 ? -1.414 3.560 -7.410 1.00 95.56 193 ARG A O 1
ATOM 1561 N N . SER A 1 194 ? -1.872 2.502 -9.328 1.00 94.00 194 SER A N 1
ATOM 1562 C CA . SER A 1 194 ? -0.478 2.304 -9.734 1.00 94.00 194 SER A CA 1
ATOM 1563 C C . SER A 1 194 ? -0.077 3.302 -10.818 1.00 94.00 194 SER A C 1
ATOM 1565 O O . SER A 1 194 ? -0.858 3.551 -11.745 1.00 94.00 194 SER A O 1
ATOM 1567 N N . ALA A 1 195 ? 1.160 3.781 -10.766 1.00 93.31 195 ALA A N 1
ATOM 1568 C CA . ALA A 1 195 ? 1.819 4.478 -11.862 1.00 93.31 195 ALA A CA 1
ATOM 1569 C C . ALA A 1 195 ? 3.247 3.941 -12.014 1.00 93.31 195 ALA A C 1
ATOM 1571 O O . ALA A 1 195 ? 4.034 3.975 -11.067 1.00 93.31 195 ALA A O 1
ATOM 1572 N N . ILE A 1 196 ? 3.580 3.437 -13.201 1.00 91.50 196 ILE A N 1
ATOM 1573 C CA . ILE A 1 196 ? 4.926 2.969 -13.535 1.00 91.50 196 ILE A CA 1
ATOM 1574 C C . ILE A 1 196 ? 5.485 3.897 -14.610 1.00 91.50 196 ILE A C 1
ATOM 1576 O O . ILE A 1 196 ? 5.019 3.870 -15.749 1.00 91.50 196 ILE A O 1
ATOM 1580 N N . GLN A 1 197 ? 6.485 4.695 -14.240 1.00 90.94 197 GLN A N 1
ATOM 1581 C CA . GLN A 1 197 ? 7.311 5.446 -15.183 1.00 90.94 197 GLN A CA 1
ATOM 1582 C C . GLN A 1 197 ? 8.498 4.579 -15.595 1.00 90.94 197 GLN A C 1
ATOM 1584 O O . GLN A 1 197 ? 9.135 3.958 -14.738 1.00 90.94 197 GLN A O 1
ATOM 1589 N N . PHE A 1 198 ? 8.822 4.549 -16.882 1.00 89.12 198 PHE A N 1
ATOM 1590 C CA . PHE A 1 198 ? 10.036 3.896 -17.364 1.00 89.12 198 PHE A CA 1
ATOM 1591 C C . PHE A 1 198 ? 10.582 4.542 -18.630 1.00 89.12 198 PHE A C 1
ATOM 1593 O O . PHE A 1 198 ? 9.866 5.233 -19.354 1.00 89.12 198 PHE A O 1
ATOM 1600 N N . GLU A 1 199 ? 11.858 4.291 -18.891 1.00 88.19 199 GLU A N 1
ATOM 1601 C CA . GLU A 1 199 ? 12.550 4.731 -20.098 1.00 88.19 199 GLU A CA 1
ATOM 1602 C C . GLU A 1 199 ? 12.832 3.543 -21.009 1.00 88.19 199 GLU A C 1
ATOM 1604 O O . GLU A 1 199 ? 13.341 2.508 -20.570 1.00 88.19 199 GLU A O 1
ATOM 1609 N N . MET A 1 200 ? 12.512 3.709 -22.292 1.00 81.94 200 MET A N 1
ATOM 1610 C CA . MET A 1 200 ? 12.897 2.771 -23.342 1.00 81.94 200 MET A CA 1
ATOM 1611 C C . MET A 1 200 ? 13.652 3.491 -24.455 1.00 81.94 200 MET A C 1
ATOM 1613 O O . MET A 1 200 ? 13.329 4.627 -24.807 1.00 81.94 200 MET A O 1
ATOM 1617 N N . LEU A 1 201 ? 14.644 2.813 -25.029 1.00 77.25 201 LEU A N 1
ATOM 1618 C CA . LEU A 1 201 ? 15.310 3.271 -26.241 1.00 77.25 201 LEU A CA 1
ATOM 1619 C C . LEU A 1 201 ? 14.385 3.019 -27.438 1.00 77.25 201 LEU A C 1
ATOM 1621 O O . LEU A 1 201 ? 14.026 1.875 -27.719 1.00 77.25 201 LEU A O 1
ATOM 1625 N N . VAL A 1 202 ? 14.002 4.077 -28.149 1.00 75.25 202 VAL A N 1
ATOM 1626 C CA . VAL A 1 202 ? 13.254 3.963 -29.406 1.00 75.25 202 VAL A CA 1
ATOM 1627 C C . VAL A 1 202 ? 14.267 3.800 -30.537 1.00 75.25 202 VAL A C 1
ATOM 1629 O O . VAL A 1 202 ? 14.817 4.785 -31.031 1.00 75.25 202 VAL A O 1
ATOM 1632 N N . THR A 1 203 ? 14.529 2.552 -30.932 1.00 70.81 203 THR A N 1
ATOM 1633 C CA . THR A 1 203 ? 15.593 2.178 -31.887 1.00 70.81 203 THR A CA 1
ATOM 1634 C C . THR A 1 203 ? 15.493 2.902 -33.232 1.00 70.81 203 THR A C 1
ATOM 1636 O O . THR A 1 203 ? 16.510 3.255 -33.812 1.00 70.81 203 THR A O 1
ATOM 1639 N N . GLU A 1 204 ? 14.278 3.206 -33.699 1.00 75.56 204 GLU A N 1
ATOM 1640 C CA . GLU A 1 204 ? 14.034 3.976 -34.934 1.00 75.56 204 GLU A CA 1
ATOM 1641 C C . GLU A 1 204 ? 14.593 5.411 -34.890 1.00 75.56 204 GLU A C 1
ATOM 1643 O O . GLU A 1 204 ? 14.753 6.042 -35.932 1.00 75.56 204 GLU A O 1
ATOM 1648 N N . LYS A 1 205 ? 14.846 5.953 -33.691 1.00 74.44 205 LYS A N 1
ATOM 1649 C CA . LYS A 1 205 ? 15.242 7.354 -33.472 1.00 74.44 205 LYS A CA 1
ATOM 1650 C C . LYS A 1 205 ? 16.510 7.520 -32.630 1.00 74.44 205 LYS A C 1
ATOM 1652 O O . LYS A 1 205 ? 16.967 8.646 -32.483 1.00 74.44 205 LYS A O 1
ATOM 1657 N N . ASN A 1 206 ? 17.054 6.442 -32.054 1.00 77.50 206 ASN A N 1
ATOM 1658 C CA . ASN A 1 206 ? 18.152 6.463 -31.071 1.00 77.50 206 ASN A CA 1
ATOM 1659 C C . ASN A 1 206 ? 17.935 7.438 -29.891 1.00 77.50 206 ASN A C 1
ATOM 1661 O O . ASN A 1 206 ? 18.884 7.981 -29.330 1.00 77.50 206 ASN A O 1
ATOM 1665 N N . ILE A 1 207 ? 16.677 7.645 -29.490 1.00 81.81 207 ILE A N 1
ATOM 1666 C CA . ILE A 1 207 ? 16.290 8.529 -28.382 1.00 81.81 207 ILE A CA 1
ATOM 16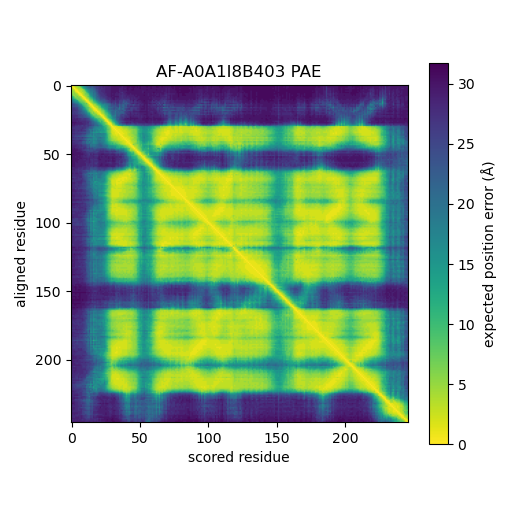67 C C . ILE A 1 207 ? 15.647 7.694 -27.271 1.00 81.81 207 ILE A C 1
ATOM 1669 O O . ILE A 1 207 ? 14.821 6.818 -27.537 1.00 81.81 207 ILE A O 1
ATOM 1673 N N . TYR A 1 208 ? 16.006 7.988 -26.021 1.00 80.38 208 TYR A N 1
ATOM 1674 C CA . TYR A 1 208 ? 15.298 7.476 -24.851 1.00 80.38 208 TYR A CA 1
ATOM 1675 C C . TYR A 1 208 ? 13.978 8.224 -24.678 1.00 80.38 208 TYR A C 1
ATOM 1677 O O . TYR A 1 208 ? 13.964 9.446 -24.531 1.00 80.38 208 TYR A O 1
ATOM 1685 N N . GLN A 1 209 ? 12.867 7.491 -24.686 1.00 83.25 209 GLN A N 1
ATOM 1686 C CA . GLN A 1 209 ? 11.542 8.048 -24.448 1.00 83.25 209 GLN A CA 1
ATOM 1687 C C . GLN A 1 209 ? 11.010 7.583 -23.091 1.00 83.25 209 GLN A C 1
ATOM 1689 O O . GLN A 1 209 ? 10.974 6.386 -22.795 1.00 83.25 209 GLN A O 1
ATOM 1694 N N . GLN A 1 210 ? 10.559 8.544 -22.283 1.00 86.50 210 GLN A N 1
ATOM 1695 C CA . GLN A 1 210 ? 9.822 8.269 -21.054 1.00 86.50 210 GLN A CA 1
ATOM 1696 C C . GLN A 1 210 ? 8.387 7.859 -21.382 1.00 86.50 210 GLN A C 1
ATOM 1698 O O . GLN A 1 210 ? 7.673 8.553 -22.110 1.00 86.50 210 GLN A O 1
ATOM 1703 N N . MET A 1 211 ? 7.959 6.737 -20.815 1.00 86.75 211 MET A N 1
ATOM 1704 C CA . MET A 1 211 ? 6.606 6.212 -20.936 1.00 86.75 211 MET A CA 1
ATOM 1705 C C . MET A 1 211 ? 5.988 5.969 -19.563 1.00 86.75 211 MET A C 1
ATOM 1707 O O . MET A 1 211 ? 6.679 5.771 -18.561 1.00 86.75 211 MET A O 1
ATOM 1711 N N . TRP A 1 212 ? 4.658 5.977 -19.541 1.00 88.94 212 TRP A N 1
ATOM 1712 C CA . TRP A 1 212 ? 3.850 5.791 -18.346 1.00 88.94 212 TRP A CA 1
ATOM 1713 C C . TRP A 1 212 ? 2.841 4.683 -18.569 1.00 88.94 212 TRP A C 1
ATOM 1715 O O . TRP A 1 212 ? 2.122 4.678 -19.569 1.00 88.94 212 TRP A O 1
ATOM 1725 N N . VAL A 1 213 ? 2.752 3.769 -17.609 1.00 91.19 213 VAL A N 1
ATOM 1726 C CA . VAL A 1 213 ? 1.720 2.738 -17.588 1.00 91.19 213 VAL A CA 1
ATOM 1727 C C . VAL A 1 213 ? 1.015 2.792 -16.239 1.00 91.19 213 VAL A C 1
ATOM 1729 O O . VAL A 1 213 ? 1.603 2.551 -15.184 1.00 91.19 213 VAL A O 1
ATOM 1732 N N . ASN A 1 214 ? -0.264 3.155 -16.299 1.00 93.12 214 ASN A N 1
ATOM 1733 C CA . ASN A 1 214 ? -1.084 3.515 -15.151 1.00 93.12 214 ASN A CA 1
ATOM 1734 C C . ASN A 1 214 ? -2.283 2.569 -15.033 1.00 93.12 214 ASN A C 1
ATOM 1736 O O . ASN A 1 214 ? -2.774 2.037 -16.030 1.00 93.12 214 ASN A O 1
ATOM 1740 N N . HIS A 1 215 ? -2.786 2.397 -13.816 1.00 93.62 215 HIS A N 1
ATOM 1741 C CA . HIS A 1 215 ? -4.039 1.697 -13.553 1.00 93.62 215 HIS A CA 1
ATOM 1742 C C . HIS A 1 215 ? -4.634 2.182 -12.231 1.00 93.62 215 HIS A C 1
ATOM 1744 O O . HIS A 1 215 ? -3.902 2.548 -11.311 1.00 93.62 215 HIS A O 1
ATOM 1750 N N . SER A 1 216 ? -5.960 2.188 -12.140 1.00 94.00 216 SER A N 1
ATOM 1751 C CA . SER A 1 216 ? -6.700 2.549 -10.935 1.00 94.00 216 SER A CA 1
ATOM 1752 C C . SER A 1 216 ? -7.932 1.667 -10.786 1.00 94.00 216 SER A C 1
ATOM 1754 O O . SER A 1 216 ? -8.619 1.420 -11.777 1.00 94.00 216 SER A O 1
ATOM 1756 N N . THR A 1 217 ? -8.214 1.240 -9.559 1.00 90.62 217 THR A N 1
ATOM 1757 C CA . THR A 1 217 ? -9.390 0.442 -9.187 1.00 90.62 217 THR A CA 1
ATOM 1758 C C . THR A 1 217 ? -9.894 0.918 -7.827 1.00 90.62 217 THR A C 1
ATOM 1760 O O . THR A 1 217 ? -9.091 1.180 -6.932 1.00 90.62 217 THR A O 1
ATOM 1763 N N . THR A 1 218 ? -11.212 1.001 -7.656 1.00 90.06 218 THR A N 1
ATOM 1764 C CA . THR A 1 218 ? -11.845 1.289 -6.363 1.00 90.06 218 THR A CA 1
ATOM 1765 C C . THR A 1 218 ? -12.484 0.022 -5.807 1.00 90.06 218 THR A C 1
ATOM 1767 O O . THR A 1 218 ? -13.187 -0.687 -6.524 1.00 90.06 218 THR A O 1
ATOM 1770 N N . PHE A 1 219 ? -12.268 -0.237 -4.522 1.00 86.12 219 PHE A N 1
ATOM 1771 C CA . PHE A 1 219 ? -12.923 -1.285 -3.749 1.00 86.12 219 PHE A CA 1
ATOM 1772 C C . PHE A 1 219 ? -13.877 -0.653 -2.737 1.00 86.12 219 PHE A C 1
ATOM 1774 O O . PHE A 1 219 ? -13.538 0.350 -2.111 1.00 86.12 219 PHE A O 1
ATOM 1781 N N . VAL A 1 220 ? -15.040 -1.267 -2.532 1.00 88.06 220 VAL A N 1
ATOM 1782 C CA . VAL A 1 220 ? -15.955 -0.938 -1.432 1.00 88.06 220 VAL A CA 1
ATOM 1783 C C . VAL A 1 220 ? -16.111 -2.190 -0.581 1.00 88.06 220 VAL A C 1
ATOM 1785 O O . VAL A 1 220 ? -16.362 -3.269 -1.117 1.00 88.06 220 VAL A O 1
ATOM 1788 N N . PHE A 1 221 ? -15.904 -2.069 0.728 1.00 85.69 221 PHE A N 1
ATOM 1789 C CA . PHE A 1 221 ? -15.910 -3.205 1.650 1.00 85.69 221 PHE A CA 1
ATOM 1790 C C . PHE A 1 221 ? -16.404 -2.804 3.042 1.00 85.69 221 PHE A C 1
ATOM 1792 O O . PHE A 1 221 ? -16.376 -1.632 3.419 1.00 85.69 221 PHE A O 1
ATOM 1799 N N . LYS A 1 222 ? -16.839 -3.798 3.815 1.00 86.12 222 LYS A N 1
ATOM 1800 C CA . LYS A 1 222 ? -17.262 -3.664 5.210 1.00 86.12 222 LYS A CA 1
ATOM 1801 C C . LYS A 1 222 ? -16.455 -4.666 6.041 1.00 86.12 222 LYS A C 1
ATOM 1803 O O . LYS A 1 222 ? -16.517 -5.858 5.743 1.00 86.12 222 LYS A O 1
ATOM 1808 N N . PRO A 1 223 ? -15.644 -4.227 7.017 1.00 80.94 223 PRO A N 1
ATOM 1809 C CA . PRO A 1 223 ? -14.978 -5.126 7.942 1.00 80.94 223 PRO A CA 1
ATOM 1810 C C . PRO A 1 223 ? -16.023 -5.686 8.908 1.00 80.94 223 PRO A C 1
ATOM 1812 O O . PRO A 1 223 ? -16.447 -4.997 9.827 1.00 80.94 223 PRO A O 1
ATOM 1815 N N . ASP A 1 224 ? -16.442 -6.928 8.702 1.00 70.19 224 ASP A N 1
ATOM 1816 C CA . ASP A 1 224 ? -17.314 -7.659 9.623 1.00 70.19 224 ASP A CA 1
ATOM 1817 C C . ASP A 1 224 ? -16.563 -8.877 10.167 1.00 70.19 224 ASP A C 1
ATOM 1819 O O . ASP A 1 224 ? -15.839 -9.543 9.420 1.00 70.19 224 ASP A O 1
ATOM 1823 N N . ARG A 1 225 ? -16.723 -9.201 11.459 1.00 61.94 225 ARG A N 1
ATOM 1824 C CA . ARG A 1 225 ? -16.185 -10.451 12.027 1.00 61.94 225 ARG A CA 1
ATOM 1825 C C . ARG A 1 225 ? -17.074 -11.639 11.656 1.00 61.94 225 ARG A C 1
ATOM 1827 O O . ARG A 1 225 ? -17.638 -12.315 12.516 1.00 61.94 225 ARG A O 1
ATOM 1834 N N . GLU A 1 226 ? -17.164 -11.938 10.364 1.00 47.34 226 GLU A N 1
ATOM 1835 C CA . GLU A 1 226 ? -17.711 -13.214 9.914 1.00 47.34 226 GLU A CA 1
ATOM 1836 C C . GLU A 1 226 ? -16.750 -14.339 10.307 1.00 47.34 226 GLU A C 1
ATOM 1838 O O . GLU A 1 226 ? -15.690 -14.535 9.706 1.00 47.34 226 GLU A O 1
ATOM 1843 N N . VAL A 1 227 ? -17.109 -15.096 11.346 1.00 39.97 227 VAL A N 1
ATOM 1844 C CA . VAL A 1 227 ? -16.321 -16.253 11.779 1.00 39.97 227 VAL A CA 1
ATOM 1845 C C . VAL A 1 227 ? -16.580 -17.414 10.814 1.00 39.97 227 VAL A C 1
ATOM 1847 O O . VAL A 1 227 ? -17.377 -18.306 11.097 1.00 39.97 227 VAL A O 1
ATOM 1850 N N . TRP A 1 228 ? -15.902 -17.410 9.666 1.00 37.97 228 TRP A N 1
ATOM 1851 C CA . TRP A 1 228 ? -15.924 -18.519 8.709 1.00 37.97 228 TRP A CA 1
ATOM 1852 C C . TRP A 1 228 ? -15.247 -19.756 9.322 1.00 37.97 228 TRP A C 1
ATOM 1854 O O . TRP A 1 228 ? -14.022 -19.871 9.386 1.00 37.97 228 TRP A O 1
ATOM 1864 N N . ARG A 1 229 ? -16.072 -20.675 9.836 1.00 40.84 229 ARG A N 1
ATOM 1865 C CA . ARG A 1 229 ? -15.655 -21.844 10.624 1.00 40.84 229 ARG A CA 1
ATOM 1866 C C . ARG A 1 229 ? -15.545 -23.113 9.779 1.00 40.84 229 ARG A C 1
ATOM 1868 O O . ARG A 1 229 ? -16.411 -23.979 9.831 1.00 40.84 229 ARG A O 1
ATOM 1875 N N . ASN A 1 230 ? -14.420 -23.276 9.085 1.00 39.22 230 ASN A N 1
ATOM 1876 C CA . ASN A 1 230 ? -14.044 -24.580 8.532 1.00 39.22 230 ASN A CA 1
ATOM 1877 C C . ASN A 1 230 ? -13.512 -25.488 9.656 1.00 39.22 230 ASN A C 1
ATOM 1879 O O . ASN A 1 230 ? -12.399 -25.295 10.141 1.00 39.22 230 ASN A O 1
ATOM 1883 N N . GLY A 1 231 ? -14.320 -26.459 10.088 1.00 51.81 231 GLY A N 1
ATOM 1884 C CA . GLY A 1 231 ? -13.960 -27.450 11.108 1.00 51.81 231 GLY A CA 1
ATOM 1885 C C . GLY A 1 231 ? -15.172 -28.261 11.573 1.00 51.81 231 GLY A C 1
ATOM 1886 O O . GLY A 1 231 ? -16.298 -27.767 11.530 1.00 51.81 231 GLY A O 1
ATOM 1887 N N . THR A 1 232 ? -14.952 -29.496 12.022 1.00 58.84 232 THR A N 1
ATOM 1888 C CA . THR A 1 232 ? -16.002 -30.365 12.582 1.00 58.84 232 THR A CA 1
ATOM 1889 C C . THR A 1 232 ? -16.329 -29.995 14.032 1.00 58.84 232 THR A C 1
ATOM 1891 O O . THR A 1 232 ? -15.512 -29.399 14.731 1.00 58.84 232 THR A O 1
ATOM 1894 N N . GLU A 1 233 ? -17.517 -30.370 14.513 1.00 53.19 233 GLU A N 1
ATOM 1895 C CA . GLU A 1 233 ? -17.996 -30.073 15.876 1.00 53.19 233 GLU A CA 1
ATOM 1896 C C . GLU A 1 233 ? -16.989 -30.461 16.976 1.00 53.19 233 GLU A C 1
ATOM 1898 O O . GLU A 1 233 ? -16.724 -29.668 17.879 1.00 53.19 233 GLU A O 1
ATOM 1903 N N . LEU A 1 234 ? -16.338 -31.624 16.845 1.00 64.19 234 LEU A N 1
ATOM 1904 C CA . LEU A 1 234 ? -15.302 -32.091 17.775 1.00 64.19 234 LEU A CA 1
ATOM 1905 C C . LEU A 1 234 ? -14.105 -31.126 17.877 1.00 64.19 234 LEU A C 1
ATOM 1907 O O . LEU A 1 234 ? -13.601 -30.870 18.971 1.00 64.19 234 LEU A O 1
ATOM 1911 N N . TYR A 1 235 ? -13.668 -30.569 16.744 1.00 54.06 235 TYR A N 1
ATOM 1912 C CA . TYR A 1 235 ? -12.561 -29.610 16.674 1.00 54.06 235 TYR A CA 1
ATOM 1913 C C . TYR A 1 235 ? -12.923 -28.281 17.359 1.00 54.06 235 TYR A C 1
ATOM 1915 O O . TYR A 1 235 ? -12.079 -27.641 17.992 1.00 54.06 235 TYR A O 1
ATOM 1923 N N . TRP A 1 2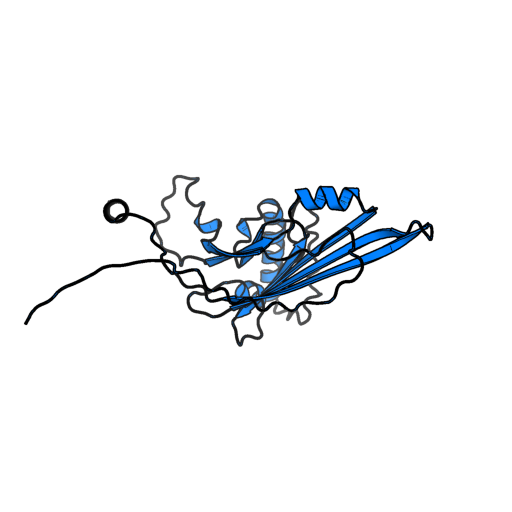36 ? -14.199 -27.885 17.293 1.00 59.78 236 TRP A N 1
ATOM 1924 C CA . TRP A 1 236 ? -14.719 -26.717 18.008 1.00 59.78 236 TRP A CA 1
ATOM 1925 C C . TRP A 1 236 ? -14.842 -26.960 19.511 1.00 59.78 236 TRP A C 1
ATOM 1927 O O . TRP A 1 236 ? -14.438 -26.095 20.287 1.00 59.78 236 TRP A O 1
ATOM 1937 N N . LEU A 1 237 ? -15.327 -28.134 19.924 1.00 55.12 237 LEU A N 1
ATOM 1938 C CA . LEU A 1 237 ? -15.406 -28.535 21.332 1.00 55.12 237 LEU A CA 1
ATOM 1939 C C . LEU A 1 237 ? -14.025 -28.541 22.000 1.00 55.12 237 LEU A C 1
ATOM 1941 O O . LEU A 1 237 ? -13.870 -27.954 23.068 1.00 55.12 237 LEU A O 1
ATOM 1945 N N . GLN A 1 238 ? -13.003 -29.103 21.347 1.00 55.06 238 GLN A N 1
ATOM 1946 C CA . GLN A 1 238 ? -11.628 -29.078 21.864 1.00 55.06 238 GLN A CA 1
ATOM 1947 C C . GLN A 1 238 ? -11.087 -27.649 22.041 1.00 55.06 238 GLN A C 1
ATOM 1949 O O . GLN A 1 238 ? -10.512 -27.341 23.084 1.00 55.06 238 GLN A O 1
ATOM 1954 N N . ARG A 1 239 ? -11.318 -26.746 21.077 1.00 50.56 239 A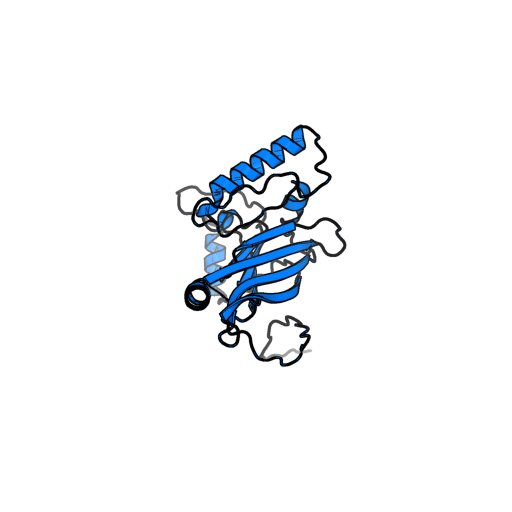RG A N 1
ATOM 1955 C CA . ARG A 1 239 ? -10.891 -25.337 21.187 1.00 50.56 239 ARG A CA 1
ATOM 1956 C C . ARG A 1 239 ? -11.680 -24.536 22.228 1.00 50.56 239 ARG A C 1
ATOM 1958 O O . ARG A 1 239 ? -11.106 -23.676 22.887 1.00 50.56 239 ARG A O 1
ATOM 1965 N N . LEU A 1 240 ? -12.970 -24.817 22.413 1.00 46.84 240 LEU A N 1
ATOM 1966 C CA . LEU A 1 240 ? -13.783 -24.190 23.463 1.00 46.84 240 LEU A CA 1
ATOM 1967 C C . LEU A 1 240 ? -13.387 -24.674 24.865 1.00 46.84 240 LEU A C 1
ATOM 1969 O O . LEU A 1 240 ? -13.386 -23.877 25.800 1.00 46.84 240 LEU A O 1
ATOM 1973 N N . LEU A 1 241 ? -12.991 -25.942 25.006 1.00 45.75 241 LEU A N 1
ATOM 1974 C CA . LEU A 1 241 ? -12.425 -26.477 26.247 1.00 45.75 241 LEU A CA 1
ATOM 1975 C C . LEU A 1 241 ? -11.044 -25.870 26.552 1.00 45.75 241 LEU A C 1
ATOM 1977 O O . LEU A 1 241 ? -10.776 -25.527 27.699 1.00 45.75 241 LEU A O 1
ATOM 1981 N N . GLN A 1 242 ? -10.204 -25.638 25.536 1.00 42.62 242 GLN A N 1
ATOM 1982 C CA . GLN A 1 242 ? -8.927 -24.920 25.692 1.00 42.62 242 GLN A CA 1
ATOM 1983 C C . GLN A 1 242 ? -9.092 -23.450 26.124 1.00 42.62 242 GLN A C 1
ATOM 1985 O O . GLN A 1 242 ? -8.193 -22.902 26.750 1.00 42.62 242 GLN A O 1
ATOM 1990 N N . LEU A 1 243 ? -10.242 -22.821 25.856 1.00 39.50 243 LEU A N 1
ATOM 1991 C CA . LEU A 1 243 ? -10.582 -21.477 26.351 1.00 39.50 243 LEU A CA 1
ATOM 1992 C C . LEU A 1 243 ? -11.132 -21.472 27.796 1.00 39.50 243 LEU A C 1
ATOM 1994 O O . LEU A 1 243 ? -11.486 -20.409 28.306 1.00 39.50 243 LEU A O 1
ATOM 1998 N N . ARG A 1 244 ? -11.236 -22.634 28.459 1.00 33.25 244 ARG A N 1
ATOM 1999 C CA . ARG A 1 244 ? -11.772 -22.785 29.826 1.00 33.25 244 ARG A CA 1
ATOM 2000 C C . ARG A 1 244 ? -10.952 -23.740 30.712 1.00 33.25 244 ARG A C 1
ATOM 2002 O O . ARG A 1 244 ? -11.510 -24.581 31.412 1.00 33.25 244 ARG A O 1
ATOM 2009 N N . VAL A 1 245 ? -9.632 -23.563 30.742 1.00 29.56 245 VAL A N 1
ATOM 2010 C CA . VAL A 1 245 ? -8.748 -24.046 31.824 1.00 29.56 245 VAL A CA 1
ATOM 2011 C C . VAL A 1 245 ? -7.605 -23.020 31.950 1.00 29.56 245 VAL A C 1
ATOM 2013 O O . VAL A 1 245 ? -6.947 -22.768 30.948 1.00 29.56 245 VAL A O 1
ATOM 2016 N N . LYS A 1 246 ? -7.325 -22.366 33.083 1.00 33.88 246 LYS A N 1
ATOM 2017 C CA . LYS A 1 246 ? -7.787 -22.542 34.471 1.00 33.88 246 LYS A CA 1
ATOM 2018 C C . LYS A 1 246 ? -7.951 -21.180 35.152 1.00 33.88 246 LYS A C 1
ATOM 2020 O O . LYS A 1 246 ? -7.158 -20.283 34.800 1.00 33.88 246 LYS A O 1
#

Secondary structure (DSSP, 8-state):
--------------------------PPPSSPPP-EEEEEEEE-HHHH-S-SSS----S-----EEEEEEES--HHHHHHHHTT-S-EEEEEEEEEEETT-S--EEEEEES--SEEEESSGGGG-GGGHHHHHHHHHHHHHHHHTT----STTSS-----TTTT--EEE--SSHHHHHHTSB-TT--EEEEEEEEEEEEEEETTTTEEEEEEEEEEEEEEE---------S-HHHHHHHHHHTT--